Protein AF-A7S0W9-F1 (afdb_monomer_lite)

Foldseek 3Di:
DDDDAAQEEEDEDDDADELEEEAEDDQDHHLEYEYEDPDHYHLEYEYERAHDDHLEYEYEDADDDRLEYEYEDQADDRVYYYYDYPDDYHVYYYYDYVHVVVQQQDKDKDKDKDKDKAQAQQLQVLQVQVPDPPHPLLVLQPFWPDKADWDWDADPVRWIKIWIWTWGFDDDPVPGTDTFIWTWIKTDPDHSFKIKIWTDGPNFKTKIWMWGWDDDPSIIMIMIMMMIIGRNNVNVSVVVSCVVRVVSSSVSSRVVNVVVVVVVVD

Structure (mmCIF, N/CA/C/O backbone):
data_AF-A7S0W9-F1
#
_entry.id   AF-A7S0W9-F1
#
loop_
_atom_site.group_PDB
_atom_site.id
_atom_site.type_symbol
_atom_site.label_atom_id
_atom_site.label_alt_id
_atom_site.label_comp_id
_atom_site.label_asym_id
_atom_site.label_entity_id
_atom_site.label_seq_id
_atom_site.pdbx_PDB_ins_code
_atom_site.Cartn_x
_atom_site.Cartn_y
_atom_site.Cartn_z
_atom_site.occupancy
_atom_site.B_iso_or_equiv
_atom_site.auth_seq_id
_atom_site.auth_comp_id
_atom_site.auth_asym_id
_atom_site.auth_atom_id
_atom_site.pdbx_PDB_model_num
ATOM 1 N N . MET A 1 1 ? 40.908 -28.331 -28.921 1.00 3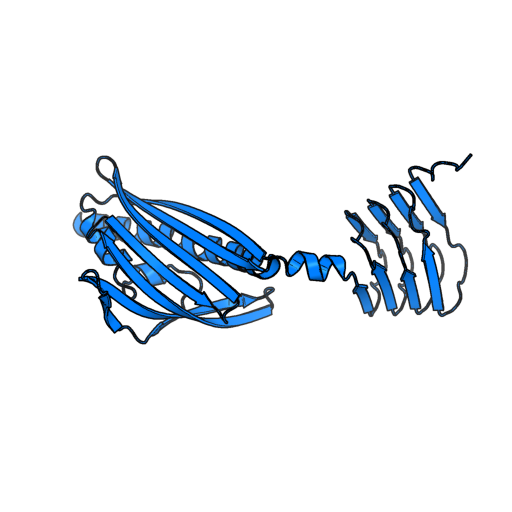0.12 1 MET A N 1
ATOM 2 C CA . MET A 1 1 ? 41.217 -27.575 -27.688 1.00 30.12 1 MET A CA 1
ATOM 3 C C . MET A 1 1 ? 40.551 -26.209 -27.823 1.00 30.12 1 MET A C 1
ATOM 5 O O . MET A 1 1 ? 41.036 -25.389 -28.585 1.00 30.12 1 MET A O 1
ATOM 9 N N . PHE A 1 2 ? 39.375 -25.997 -27.223 1.00 35.62 2 PHE A N 1
ATOM 10 C CA . PHE A 1 2 ? 38.710 -24.689 -27.281 1.00 35.62 2 PHE A CA 1
ATOM 11 C C . PHE A 1 2 ? 39.307 -23.806 -26.182 1.00 35.62 2 PHE A C 1
ATOM 13 O O . PHE A 1 2 ? 39.101 -24.075 -24.999 1.00 35.62 2 PHE A O 1
ATOM 20 N N . CYS A 1 3 ? 40.102 -22.804 -26.564 1.00 38.59 3 CYS A N 1
ATOM 21 C CA . CYS A 1 3 ? 40.673 -21.843 -25.624 1.00 38.59 3 CYS A CA 1
ATOM 22 C C . CYS A 1 3 ? 39.550 -21.160 -24.830 1.00 38.59 3 CYS A C 1
ATOM 24 O O . CYS A 1 3 ? 38.596 -20.635 -25.405 1.00 38.59 3 CYS A O 1
ATOM 26 N N . LYS A 1 4 ? 39.665 -21.174 -23.498 1.00 49.19 4 LYS A N 1
ATOM 27 C CA . LYS A 1 4 ? 38.802 -20.398 -22.601 1.00 49.19 4 LYS A CA 1
ATOM 28 C C . LYS A 1 4 ? 38.962 -18.912 -22.971 1.00 49.19 4 LYS A C 1
ATOM 30 O O . LYS A 1 4 ? 40.108 -18.468 -23.069 1.00 49.19 4 LYS A O 1
ATOM 35 N N . PRO A 1 5 ? 37.879 -18.147 -23.195 1.00 54.81 5 PRO A N 1
ATOM 36 C CA . PRO A 1 5 ? 38.007 -16.718 -23.456 1.00 54.81 5 PRO A CA 1
ATOM 37 C C . PRO A 1 5 ? 38.691 -16.027 -22.261 1.00 54.81 5 PRO A C 1
ATOM 39 O O . PRO A 1 5 ? 38.524 -16.479 -21.122 1.00 54.81 5 PRO A O 1
ATOM 42 N N . PRO A 1 6 ? 39.486 -14.968 -22.499 1.00 59.50 6 PRO A N 1
ATOM 43 C CA . PRO A 1 6 ? 40.205 -14.265 -21.439 1.00 59.50 6 PRO A CA 1
ATOM 44 C C . PRO A 1 6 ? 39.235 -13.729 -20.377 1.00 59.50 6 PRO A C 1
ATOM 46 O O . PRO A 1 6 ? 38.093 -13.396 -20.678 1.00 59.50 6 PRO A O 1
ATOM 49 N N . PHE A 1 7 ? 39.674 -13.630 -19.119 1.00 63.62 7 PHE A N 1
ATOM 50 C CA . PHE A 1 7 ? 38.832 -13.139 -18.015 1.00 63.62 7 PHE A CA 1
ATOM 51 C C . PHE A 1 7 ? 38.432 -11.660 -18.206 1.00 63.62 7 PHE A C 1
ATOM 53 O O . PHE A 1 7 ? 37.305 -11.261 -17.907 1.00 63.62 7 PHE A O 1
ATOM 60 N N . ASN A 1 8 ? 39.326 -10.861 -18.794 1.00 76.06 8 ASN A N 1
ATOM 61 C CA . ASN A 1 8 ? 39.108 -9.458 -19.143 1.00 76.06 8 ASN A CA 1
ATOM 62 C C . ASN A 1 8 ? 39.448 -9.241 -20.620 1.00 76.06 8 ASN A C 1
ATOM 64 O O . ASN A 1 8 ? 40.476 -9.732 -21.086 1.00 76.06 8 ASN A O 1
ATOM 68 N N . LEU A 1 9 ? 38.627 -8.475 -21.333 1.00 78.12 9 LEU A N 1
ATOM 69 C CA . LEU A 1 9 ? 38.906 -8.035 -22.698 1.00 78.12 9 LEU A CA 1
ATOM 70 C C . LEU A 1 9 ? 38.850 -6.509 -22.748 1.00 78.12 9 LEU A C 1
ATOM 72 O O . LEU A 1 9 ? 37.853 -5.914 -22.342 1.00 78.12 9 LEU A O 1
ATOM 76 N N . THR A 1 10 ? 39.905 -5.886 -23.266 1.00 80.06 10 THR A N 1
ATOM 77 C CA . THR A 1 10 ? 39.942 -4.444 -23.532 1.00 80.06 10 THR A CA 1
ATOM 78 C C . THR A 1 10 ? 40.081 -4.233 -25.030 1.00 80.06 10 THR A C 1
ATOM 80 O O . THR A 1 10 ? 41.021 -4.743 -25.634 1.00 80.06 10 THR A O 1
ATOM 83 N N . MET A 1 11 ? 39.163 -3.478 -25.630 1.00 78.25 11 MET A N 1
ATOM 84 C CA . MET A 1 11 ? 39.239 -3.087 -27.038 1.00 78.25 11 MET A CA 1
ATOM 85 C C . MET A 1 11 ? 39.453 -1.582 -27.143 1.00 78.25 11 MET A C 1
ATOM 87 O O . MET A 1 11 ? 38.721 -0.790 -26.542 1.00 78.25 11 MET A O 1
ATOM 91 N N . LEU A 1 12 ? 40.460 -1.203 -27.924 1.00 78.69 12 LEU A N 1
ATOM 92 C CA . LEU A 1 12 ? 40.804 0.178 -28.224 1.00 78.69 12 LEU A CA 1
ATOM 93 C C . LEU A 1 12 ? 40.474 0.454 -29.690 1.00 78.69 12 LEU A C 1
ATOM 95 O O . LEU A 1 12 ? 40.954 -0.258 -30.570 1.00 78.69 12 LEU A O 1
ATOM 99 N N . PHE A 1 13 ? 39.696 1.503 -29.947 1.00 72.44 13 PHE A N 1
ATOM 100 C CA . PHE A 1 13 ? 39.352 1.944 -31.300 1.00 72.44 13 PHE A CA 1
ATOM 101 C C . PHE A 1 13 ? 40.020 3.295 -31.598 1.00 72.44 13 PHE A C 1
ATOM 103 O O . PHE A 1 13 ? 39.395 4.343 -31.406 1.00 72.44 13 PHE A O 1
ATOM 110 N N . PRO A 1 14 ? 41.302 3.306 -32.014 1.00 62.28 14 PRO A N 1
ATOM 111 C CA . PRO A 1 14 ? 42.002 4.538 -32.357 1.00 62.28 14 PRO A CA 1
ATOM 112 C C . PRO A 1 14 ? 41.564 5.060 -33.738 1.00 62.28 14 PRO A C 1
ATOM 114 O O . PRO A 1 14 ? 41.386 4.288 -34.677 1.00 62.28 14 PRO A O 1
ATOM 117 N N . GLY A 1 15 ? 41.436 6.383 -33.888 1.00 62.16 15 GLY A N 1
ATOM 118 C CA . GLY A 1 15 ? 41.215 7.045 -35.185 1.00 62.16 15 GLY A CA 1
ATOM 119 C C . GLY A 1 15 ? 39.788 7.547 -35.443 1.00 62.16 15 GLY A C 1
ATOM 120 O O . GLY A 1 15 ? 38.998 7.695 -34.515 1.00 62.16 15 GLY A O 1
ATOM 121 N N . LYS A 1 16 ? 39.484 7.880 -36.713 1.00 62.47 16 LYS A N 1
ATOM 122 C CA . LYS A 1 16 ? 38.144 8.282 -37.187 1.00 62.47 16 LYS A CA 1
ATOM 123 C C . LYS A 1 16 ? 37.398 7.039 -37.714 1.00 62.47 16 LYS A C 1
ATOM 125 O O . LYS A 1 16 ? 37.732 6.579 -38.803 1.00 62.47 16 LYS A O 1
ATOM 130 N N . PRO A 1 17 ? 36.411 6.493 -36.992 1.00 62.56 17 PRO A N 1
ATOM 131 C CA . PRO A 1 17 ? 35.573 5.402 -37.460 1.00 62.56 17 PRO A CA 1
ATOM 132 C C . PRO A 1 17 ? 34.564 5.898 -38.512 1.00 62.56 17 PRO A C 1
ATOM 134 O O . PRO A 1 17 ? 34.365 7.111 -38.659 1.00 62.56 17 PRO A O 1
ATOM 137 N N . PRO A 1 18 ? 33.908 4.977 -39.241 1.00 65.12 18 PRO A N 1
ATOM 138 C CA . PRO A 1 18 ? 32.796 5.313 -40.128 1.00 65.12 18 PRO A CA 1
ATOM 139 C C . PRO A 1 18 ? 31.671 6.045 -39.381 1.00 65.12 18 PRO A C 1
ATOM 141 O O . PRO A 1 18 ? 31.538 5.941 -38.162 1.00 65.12 18 PRO A O 1
ATOM 144 N N . SER A 1 19 ? 30.824 6.765 -40.122 1.00 72.88 19 SER A N 1
ATOM 145 C CA . SER A 1 19 ? 29.662 7.479 -39.569 1.00 72.88 19 SER A CA 1
ATOM 146 C C . SER A 1 19 ? 28.698 6.557 -38.812 1.00 72.88 19 SER A C 1
ATOM 148 O O . SER A 1 19 ? 28.099 6.984 -37.827 1.00 72.88 19 SER A O 1
ATOM 150 N N . ASN A 1 20 ? 28.602 5.291 -39.219 1.00 78.06 20 ASN A N 1
ATOM 151 C CA . ASN A 1 20 ? 27.863 4.240 -38.532 1.00 78.06 20 ASN A CA 1
ATOM 152 C C . ASN A 1 20 ? 28.817 3.093 -38.192 1.00 78.06 20 ASN A C 1
ATOM 154 O O . ASN A 1 20 ? 29.503 2.584 -39.077 1.00 78.06 20 ASN A O 1
ATOM 158 N N . LEU A 1 21 ? 28.824 2.656 -36.936 1.00 79.12 21 LEU A N 1
ATOM 159 C CA . LEU A 1 21 ? 29.590 1.497 -36.486 1.00 79.12 21 LEU A CA 1
ATOM 160 C C . LEU A 1 21 ? 28.645 0.499 -35.820 1.00 79.12 21 LEU A C 1
ATOM 162 O O . LEU A 1 21 ? 27.913 0.857 -34.899 1.00 79.12 21 LEU A O 1
ATOM 166 N N . THR A 1 22 ? 28.685 -0.753 -36.272 1.00 80.94 22 THR A N 1
ATOM 167 C CA . THR A 1 22 ? 27.970 -1.865 -35.637 1.00 80.94 22 THR A CA 1
ATOM 168 C C . THR A 1 22 ? 28.987 -2.878 -35.140 1.00 80.94 22 THR A C 1
ATOM 170 O O . THR A 1 22 ? 29.839 -3.318 -35.907 1.00 80.94 22 THR A O 1
ATOM 173 N N . MET A 1 23 ? 28.909 -3.237 -33.861 1.00 80.00 23 MET A N 1
ATOM 174 C CA . MET A 1 23 ? 29.761 -4.250 -33.242 1.00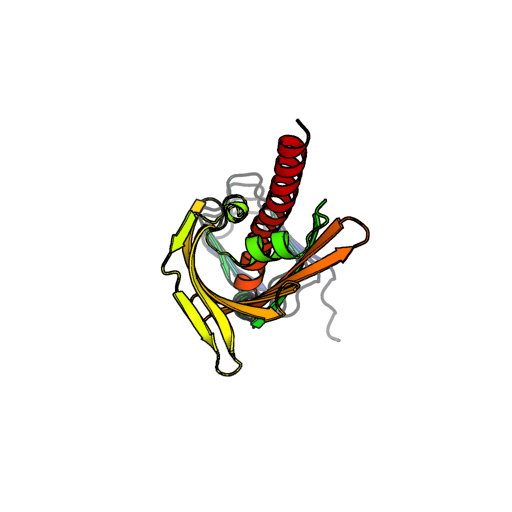 80.00 23 MET A CA 1
ATOM 175 C C . MET A 1 23 ? 28.910 -5.444 -32.827 1.00 80.00 23 MET A C 1
ATOM 177 O O . MET A 1 23 ? 27.928 -5.290 -32.100 1.00 80.00 23 MET A O 1
ATOM 181 N N . LEU A 1 24 ? 29.303 -6.627 -33.292 1.00 78.50 24 LEU A N 1
ATOM 182 C CA . LEU A 1 24 ? 28.691 -7.897 -32.925 1.00 78.50 24 LEU A CA 1
ATOM 183 C C . LEU A 1 24 ? 29.645 -8.656 -32.006 1.00 78.50 24 LEU A C 1
ATOM 185 O O . LEU A 1 24 ? 30.789 -8.915 -32.377 1.00 78.50 24 LEU A O 1
ATOM 189 N N . PHE A 1 25 ? 29.169 -9.015 -30.820 1.00 73.75 25 PHE A N 1
ATOM 190 C CA . PHE A 1 25 ? 29.942 -9.786 -29.854 1.00 73.75 25 PHE A CA 1
ATOM 191 C C . PHE A 1 25 ? 29.597 -11.279 -29.926 1.00 73.75 25 PHE A C 1
ATOM 193 O O . PHE A 1 25 ? 28.457 -11.625 -30.212 1.00 73.75 25 PHE A O 1
ATOM 200 N N . PRO A 1 26 ? 30.554 -12.189 -29.685 1.00 65.56 26 PRO A N 1
ATOM 201 C CA . PRO A 1 26 ? 30.274 -13.623 -29.644 1.00 65.56 26 PRO A CA 1
ATOM 202 C C . PRO A 1 26 ? 29.467 -14.015 -28.394 1.00 65.56 26 PRO A C 1
ATOM 204 O O . PRO A 1 26 ? 29.456 -13.293 -27.399 1.00 65.56 26 PRO A O 1
ATOM 207 N N . ASP A 1 27 ? 28.856 -15.205 -28.410 1.00 58.00 27 ASP A N 1
ATOM 208 C CA . ASP A 1 27 ? 27.892 -15.667 -27.392 1.00 58.00 27 ASP A CA 1
ATOM 209 C C . ASP A 1 27 ? 28.453 -15.887 -25.972 1.00 58.00 27 ASP A C 1
ATOM 211 O O . ASP A 1 27 ? 27.689 -16.050 -25.014 1.00 58.00 27 ASP A O 1
ATOM 215 N N . LYS A 1 28 ? 29.786 -15.917 -25.830 1.00 60.06 28 LYS A N 1
ATOM 216 C CA . LYS A 1 28 ? 30.524 -16.065 -24.562 1.00 60.06 28 LYS A CA 1
ATOM 217 C C . LYS A 1 28 ? 31.737 -15.118 -24.526 1.00 60.06 28 LYS A C 1
ATOM 219 O O . LYS A 1 28 ? 32.870 -15.574 -24.699 1.00 60.06 28 LYS A O 1
ATOM 224 N N . PRO A 1 29 ? 31.527 -13.809 -24.340 1.00 57.91 29 PRO A N 1
ATOM 225 C CA . PRO A 1 29 ? 32.610 -12.865 -24.113 1.00 57.91 29 PRO A CA 1
ATOM 226 C C . PRO A 1 29 ? 33.261 -13.101 -22.735 1.00 57.91 29 PRO A C 1
ATOM 228 O O . PRO A 1 29 ? 32.768 -13.870 -21.906 1.00 57.91 29 PRO A O 1
ATOM 231 N N . SER A 1 30 ? 34.400 -12.447 -22.508 1.00 61.75 30 SER A N 1
ATOM 232 C CA . SER A 1 30 ? 35.101 -12.370 -21.220 1.00 61.75 30 SER A CA 1
ATOM 233 C C . SER A 1 30 ? 34.172 -11.962 -20.064 1.00 61.75 30 SER A C 1
ATOM 235 O O . SER A 1 30 ? 33.134 -11.344 -20.284 1.00 61.75 30 SER A O 1
ATOM 237 N N . SER A 1 31 ? 34.534 -12.245 -18.805 1.00 71.50 31 SER A N 1
ATOM 238 C CA . SER A 1 31 ? 33.734 -11.789 -17.650 1.00 71.50 31 SER A CA 1
ATOM 239 C C . SER A 1 31 ? 33.637 -10.265 -17.553 1.00 71.50 31 SER A C 1
ATOM 241 O O . SER A 1 31 ? 32.594 -9.758 -17.143 1.00 71.50 31 SER A O 1
ATOM 243 N N . ASN A 1 32 ? 34.682 -9.545 -17.970 1.00 78.81 32 ASN A N 1
ATOM 244 C CA . ASN A 1 32 ? 34.682 -8.088 -18.065 1.00 78.81 32 ASN A CA 1
ATOM 245 C C . ASN A 1 32 ? 35.055 -7.643 -19.481 1.00 78.81 32 ASN A C 1
ATOM 247 O O . ASN A 1 32 ? 36.002 -8.177 -20.069 1.00 78.81 32 ASN A O 1
ATOM 251 N N . LEU A 1 33 ? 34.344 -6.646 -20.004 1.00 80.69 33 LEU A N 1
ATOM 252 C CA . LEU A 1 33 ? 34.628 -6.018 -21.291 1.00 80.69 33 LEU A CA 1
ATOM 253 C C . LEU A 1 33 ? 34.790 -4.509 -21.106 1.00 80.69 33 LEU A C 1
ATOM 255 O O . LEU A 1 33 ? 33.869 -3.843 -20.639 1.00 80.69 33 LEU A O 1
ATOM 259 N N . THR A 1 34 ? 35.935 -3.976 -21.522 1.00 83.00 34 THR A N 1
ATOM 260 C CA . THR A 1 34 ? 36.210 -2.537 -21.537 1.00 83.00 34 THR A CA 1
ATOM 261 C C . THR A 1 34 ? 36.389 -2.066 -22.973 1.00 83.00 34 THR A C 1
ATOM 263 O O . THR A 1 34 ? 37.200 -2.615 -23.718 1.00 83.00 34 THR A O 1
ATOM 266 N N . MET A 1 35 ? 35.659 -1.028 -23.370 1.00 80.44 35 MET A N 1
ATOM 267 C CA . MET A 1 35 ? 35.792 -0.397 -24.683 1.00 80.44 35 MET A CA 1
ATOM 268 C C . MET A 1 35 ? 36.220 1.055 -24.547 1.00 80.44 35 MET A C 1
ATOM 270 O O . MET A 1 35 ? 35.599 1.833 -23.821 1.00 80.44 35 MET A O 1
ATOM 274 N N . LEU A 1 36 ? 37.276 1.409 -25.274 1.00 79.00 36 LEU A N 1
ATOM 275 C CA . LEU A 1 36 ? 37.885 2.731 -25.256 1.00 79.00 36 LEU A CA 1
ATOM 276 C C . LEU A 1 36 ? 37.808 3.361 -26.648 1.00 79.00 36 LEU A C 1
ATOM 278 O O . LEU A 1 36 ? 38.361 2.824 -27.612 1.00 79.00 36 LEU A O 1
ATOM 282 N N . PHE A 1 37 ? 37.166 4.528 -26.733 1.00 73.56 37 PHE A N 1
ATOM 283 C CA . PHE A 1 37 ? 37.045 5.317 -27.964 1.00 73.56 37 PHE A CA 1
ATOM 284 C C . PHE A 1 37 ? 37.732 6.688 -27.816 1.00 73.56 37 PHE A C 1
ATOM 286 O O . PHE A 1 37 ? 37.050 7.688 -27.573 1.00 73.56 37 PHE A O 1
ATOM 293 N N . PRO A 1 38 ? 39.073 6.753 -27.939 1.00 64.81 38 PRO A N 1
ATOM 294 C CA . PRO A 1 38 ? 39.866 7.956 -27.668 1.00 64.81 38 PRO A CA 1
ATOM 295 C C . PRO A 1 38 ? 39.844 9.034 -28.768 1.00 64.81 38 PRO A C 1
ATOM 297 O O . PRO A 1 38 ? 40.449 10.077 -28.563 1.00 64.81 38 PRO A O 1
ATOM 300 N N . GLY A 1 39 ? 39.226 8.789 -29.932 1.00 64.12 39 GLY A N 1
ATOM 301 C CA . GLY A 1 39 ? 39.176 9.743 -31.052 1.00 64.12 39 GLY A CA 1
ATOM 302 C C . GLY A 1 39 ? 37.761 10.192 -31.445 1.00 64.12 39 GLY A C 1
ATOM 303 O O . GLY A 1 39 ? 36.771 9.847 -30.789 1.00 64.12 39 GLY A O 1
ATOM 304 N N . LYS A 1 40 ? 37.651 10.917 -32.579 1.00 60.16 40 LYS A N 1
ATOM 305 C CA . LYS A 1 40 ? 36.351 11.234 -33.216 1.00 60.16 40 LYS A CA 1
ATOM 306 C C . LYS A 1 40 ? 35.561 9.943 -33.402 1.00 60.16 40 LYS A C 1
ATOM 308 O O . LYS A 1 40 ? 36.139 8.939 -33.781 1.00 60.16 40 LYS A O 1
ATOM 313 N N . ARG A 1 41 ? 34.255 9.967 -33.149 1.00 62.78 41 ARG A N 1
ATOM 314 C CA . ARG A 1 41 ? 33.405 8.769 -33.082 1.00 62.78 41 ARG A CA 1
ATOM 315 C C . ARG A 1 41 ? 32.364 8.689 -34.203 1.00 62.78 41 ARG A C 1
ATOM 317 O O . ARG A 1 41 ? 32.154 9.694 -34.885 1.00 62.78 41 ARG A O 1
ATOM 324 N N . PRO A 1 42 ? 31.711 7.520 -34.385 1.00 65.12 42 PRO A N 1
ATOM 325 C CA . PRO A 1 42 ? 30.592 7.380 -35.308 1.00 65.12 42 PRO A CA 1
ATOM 326 C C . PRO A 1 42 ? 29.454 8.298 -34.865 1.00 65.12 42 PRO A C 1
ATOM 328 O O . PRO A 1 42 ? 29.250 8.504 -33.667 1.00 65.12 42 PRO A O 1
ATOM 331 N N . SER A 1 43 ? 28.658 8.789 -35.806 1.00 73.12 43 SER A N 1
ATOM 332 C CA . SER A 1 43 ? 27.368 9.409 -35.502 1.00 73.12 43 SER A CA 1
ATOM 333 C C . SER A 1 43 ? 26.406 8.392 -34.875 1.00 73.12 43 SER A C 1
ATOM 335 O O . SER A 1 43 ? 25.695 8.732 -33.931 1.00 73.12 43 SER A O 1
ATOM 337 N N . ASN A 1 44 ? 26.436 7.133 -35.322 1.00 78.44 44 ASN A N 1
ATOM 338 C CA . ASN A 1 44 ? 25.640 6.051 -34.743 1.00 78.44 44 ASN A CA 1
ATOM 339 C C . ASN A 1 44 ? 26.524 4.868 -34.347 1.00 78.44 44 ASN A C 1
ATOM 341 O O . ASN A 1 44 ? 27.261 4.332 -35.176 1.00 78.44 44 ASN A O 1
ATOM 345 N N . LEU A 1 45 ? 26.417 4.438 -33.091 1.00 80.25 45 LEU A N 1
ATOM 346 C CA . LEU A 1 45 ? 27.079 3.239 -32.586 1.00 80.25 45 LEU A CA 1
ATOM 347 C C . LEU A 1 45 ? 26.022 2.220 -32.158 1.00 80.25 45 LEU A C 1
ATOM 349 O O . LEU A 1 45 ? 25.198 2.520 -31.296 1.00 80.25 45 LEU A O 1
ATOM 353 N N . THR A 1 46 ? 26.062 1.026 -32.741 1.00 82.62 46 THR A N 1
ATOM 354 C CA . THR A 1 46 ? 25.195 -0.100 -32.375 1.00 82.62 46 THR A CA 1
ATOM 355 C C . THR A 1 46 ? 26.041 -1.252 -31.861 1.00 82.62 46 THR A C 1
ATOM 357 O O . THR A 1 46 ? 27.035 -1.624 -32.481 1.00 82.62 46 THR A O 1
ATOM 360 N N . MET A 1 47 ? 25.649 -1.836 -30.735 1.00 82.44 47 MET A N 1
ATOM 361 C CA . MET A 1 47 ? 26.288 -3.022 -30.172 1.00 82.44 47 MET A CA 1
ATOM 362 C C . MET A 1 47 ? 25.260 -4.117 -29.964 1.00 82.44 47 MET A C 1
ATOM 364 O O . MET A 1 47 ? 24.234 -3.886 -29.326 1.00 82.44 47 MET A O 1
ATOM 368 N N . LEU A 1 48 ? 25.553 -5.306 -30.479 1.00 80.12 48 LEU A N 1
ATOM 369 C CA . LEU A 1 48 ? 24.698 -6.477 -30.365 1.00 80.12 48 LEU A CA 1
ATOM 370 C C . LEU A 1 48 ? 25.447 -7.597 -29.640 1.00 80.12 48 LEU A C 1
ATOM 372 O O . LEU A 1 48 ? 26.525 -8.017 -30.063 1.00 80.12 48 LEU A O 1
ATOM 376 N N . PHE A 1 49 ? 24.849 -8.081 -28.553 1.00 78.12 49 PHE A N 1
ATOM 377 C CA . PHE A 1 49 ? 25.344 -9.189 -27.738 1.00 78.12 49 PHE A CA 1
ATOM 378 C C . PHE A 1 49 ? 24.363 -10.373 -27.836 1.00 78.12 49 PHE A C 1
ATOM 380 O O . PHE A 1 49 ? 23.507 -10.493 -26.966 1.00 78.12 49 PHE A O 1
ATOM 387 N N . PRO A 1 50 ? 24.433 -11.212 -28.887 1.00 62.97 50 PRO A N 1
ATOM 388 C CA . PRO A 1 50 ? 23.472 -12.285 -29.170 1.00 62.97 50 PRO A CA 1
ATOM 389 C C . PRO A 1 50 ? 23.362 -13.347 -28.062 1.00 62.97 50 PRO A C 1
ATOM 391 O O . PRO A 1 50 ? 22.262 -13.838 -27.812 1.00 62.97 50 PRO A O 1
ATOM 394 N N . GLY A 1 51 ? 24.461 -13.659 -27.368 1.00 67.31 51 GLY A N 1
ATOM 395 C CA . GLY A 1 51 ? 24.488 -14.605 -26.248 1.00 67.31 51 GLY A CA 1
ATOM 396 C C . GLY A 1 51 ? 24.534 -13.944 -24.868 1.00 67.31 51 GLY A C 1
ATOM 397 O O . GLY A 1 51 ? 23.946 -12.888 -24.636 1.00 67.31 51 GLY A O 1
ATOM 398 N N . LYS A 1 52 ? 25.224 -14.576 -23.908 1.00 66.38 52 LYS A N 1
ATOM 399 C CA . LYS A 1 52 ? 25.367 -14.011 -22.556 1.00 66.38 52 LYS A CA 1
ATOM 400 C C . LYS A 1 52 ? 26.379 -12.857 -22.617 1.00 66.38 52 LYS A C 1
ATOM 402 O O . LYS A 1 52 ? 27.529 -13.126 -22.948 1.00 66.38 52 LYS A O 1
ATOM 407 N N . PRO A 1 53 ? 26.018 -11.604 -22.293 1.00 68.06 53 PRO A N 1
ATOM 408 C CA . PRO A 1 53 ? 26.986 -10.511 -22.249 1.00 68.06 53 PRO A CA 1
ATOM 409 C C . PRO A 1 53 ? 28.006 -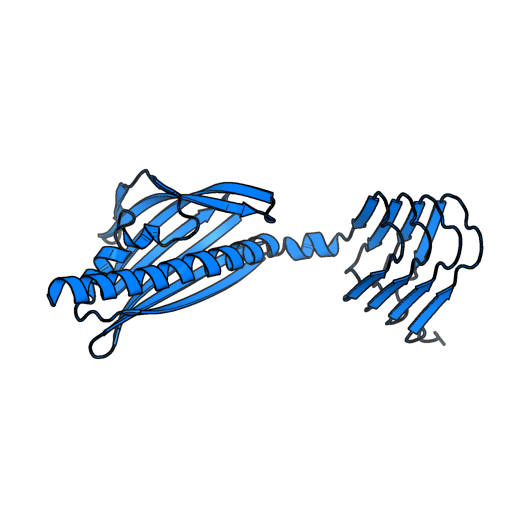10.712 -21.114 1.00 68.06 53 PRO A C 1
ATOM 411 O O . PRO A 1 53 ? 27.800 -11.557 -20.233 1.00 68.06 53 PRO A O 1
ATOM 414 N N . PRO A 1 54 ? 29.110 -9.940 -21.110 1.00 71.62 54 PRO A N 1
ATOM 415 C CA . PRO A 1 54 ? 30.036 -9.919 -19.978 1.00 71.62 54 PRO A CA 1
ATOM 416 C C . PRO A 1 54 ? 29.290 -9.566 -18.681 1.00 71.62 54 PRO A C 1
ATOM 418 O O . PRO A 1 54 ? 28.282 -8.864 -18.713 1.00 71.62 54 PRO A O 1
ATOM 421 N N . SER A 1 55 ? 29.780 -10.016 -17.525 1.00 78.75 55 SER A N 1
ATOM 422 C CA . SER A 1 55 ? 29.198 -9.629 -16.230 1.00 78.75 55 SER A CA 1
ATOM 423 C C . SER A 1 55 ?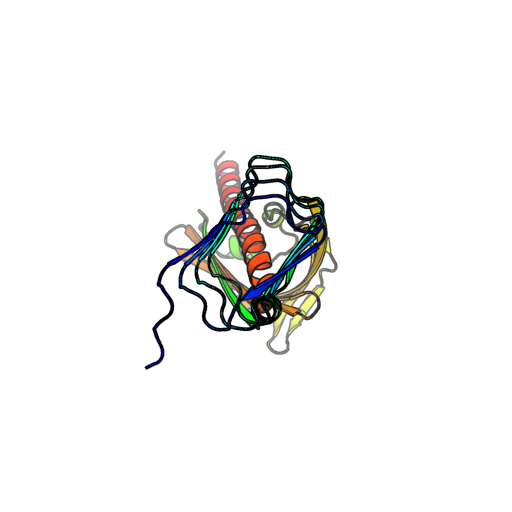 29.323 -8.123 -15.990 1.00 78.75 55 SER A C 1
ATOM 425 O O . SER A 1 55 ? 28.385 -7.512 -15.480 1.00 78.75 55 SER A O 1
ATOM 427 N N . ASN A 1 56 ? 30.453 -7.530 -16.392 1.00 80.38 56 ASN A N 1
ATOM 428 C CA . ASN A 1 56 ? 30.675 -6.087 -16.351 1.00 80.38 56 ASN A CA 1
ATOM 429 C C . ASN A 1 56 ? 31.023 -5.555 -17.748 1.00 80.38 56 ASN A C 1
ATOM 431 O O . ASN A 1 56 ? 31.944 -6.057 -18.400 1.00 80.38 56 ASN A O 1
ATOM 435 N N . LEU A 1 57 ? 30.316 -4.513 -18.182 1.00 81.75 57 LEU A N 1
ATOM 436 C CA . LEU A 1 57 ? 30.578 -3.797 -19.428 1.00 81.75 57 LEU A CA 1
ATOM 437 C C . LEU A 1 57 ? 30.914 -2.336 -19.123 1.00 81.75 57 LEU A C 1
ATOM 439 O O . LEU A 1 57 ? 30.060 -1.593 -18.643 1.00 81.75 57 LEU A O 1
ATOM 443 N N . THR A 1 58 ? 32.134 -1.920 -19.452 1.00 83.81 58 THR A N 1
ATOM 444 C CA . THR A 1 58 ? 32.596 -0.539 -19.288 1.00 83.81 58 THR A CA 1
ATOM 445 C C . THR A 1 58 ? 32.872 0.086 -20.645 1.00 83.81 58 THR A C 1
ATOM 447 O O . THR A 1 58 ? 33.620 -0.456 -21.458 1.00 83.81 58 THR A O 1
ATOM 450 N N . MET A 1 59 ? 32.310 1.265 -20.885 1.00 80.00 59 MET A N 1
ATOM 451 C CA . MET A 1 59 ? 32.584 2.067 -22.073 1.00 80.00 59 MET A CA 1
ATOM 452 C C . MET A 1 59 ? 33.069 3.454 -21.685 1.00 80.00 59 MET A C 1
ATOM 454 O O . MET A 1 59 ? 32.380 4.171 -20.957 1.00 80.00 59 MET A O 1
ATOM 458 N N . LEU A 1 60 ? 34.237 3.837 -22.202 1.00 78.12 60 LEU A N 1
ATOM 459 C CA . LEU A 1 60 ? 34.812 5.162 -21.989 1.00 78.12 60 LEU A CA 1
ATOM 460 C C . LEU A 1 60 ? 34.814 5.959 -23.290 1.00 78.12 60 LEU A C 1
ATOM 462 O O . LEU A 1 60 ? 35.344 5.534 -24.323 1.00 78.12 60 LEU A O 1
ATOM 466 N N . PHE A 1 61 ? 34.241 7.151 -23.188 1.00 71.81 61 PHE A N 1
ATOM 467 C CA . PHE A 1 61 ? 33.950 8.044 -24.294 1.00 71.81 61 PHE A CA 1
ATOM 468 C C . PHE A 1 61 ? 34.520 9.452 -24.031 1.00 71.81 61 PHE A C 1
ATOM 470 O O . PHE A 1 61 ? 33.734 10.371 -23.813 1.00 71.81 61 PHE A O 1
ATOM 477 N N . PRO A 1 62 ? 35.856 9.645 -24.059 1.00 61.62 62 PRO A N 1
ATOM 478 C CA . PRO A 1 62 ? 36.522 10.896 -23.663 1.00 61.62 62 PRO A CA 1
ATOM 479 C C . PRO A 1 62 ? 36.119 12.141 -24.478 1.00 61.62 62 PRO A C 1
ATOM 481 O O . PRO A 1 62 ? 35.982 13.213 -23.901 1.00 61.62 62 PRO A O 1
ATOM 484 N N . ASP A 1 63 ? 35.867 12.000 -25.783 1.00 64.50 63 ASP A N 1
ATOM 485 C CA . ASP A 1 63 ? 35.467 13.113 -26.671 1.00 64.50 63 ASP A CA 1
ATOM 486 C C . ASP A 1 63 ? 33.936 13.383 -26.741 1.00 64.50 63 ASP A C 1
ATOM 488 O O . ASP A 1 63 ? 33.130 12.793 -26.016 1.00 64.50 63 ASP A O 1
ATOM 492 N N . LYS A 1 64 ? 33.488 14.262 -27.658 1.00 60.47 64 LYS A N 1
ATOM 493 C CA . LYS A 1 64 ? 32.058 14.481 -27.959 1.00 60.47 64 LYS A CA 1
ATOM 494 C C . LYS A 1 64 ? 31.373 13.147 -28.353 1.00 60.47 64 LYS A C 1
ATOM 496 O O . LYS A 1 64 ? 31.931 12.391 -29.151 1.00 60.47 64 LYS A O 1
ATOM 501 N N . PRO A 1 65 ? 30.185 12.843 -27.807 1.00 58.97 65 PRO A N 1
ATOM 502 C CA . PRO A 1 65 ? 29.477 11.577 -27.985 1.00 58.97 65 PRO A CA 1
ATOM 503 C C . PRO A 1 65 ? 28.930 11.401 -29.403 1.00 58.97 65 PRO A C 1
ATOM 505 O O . PRO A 1 65 ? 28.788 12.378 -30.143 1.00 58.97 65 PRO A O 1
ATOM 508 N N . SER A 1 66 ? 28.595 10.156 -29.763 1.00 62.31 66 SER A N 1
ATOM 509 C CA . SER A 1 66 ? 27.774 9.867 -30.943 1.00 62.31 66 SER A CA 1
ATOM 510 C C . SER A 1 66 ? 26.414 10.564 -30.815 1.00 62.31 66 SER A C 1
ATOM 512 O O . SER A 1 66 ? 25.966 10.858 -29.707 1.00 62.31 66 SER A O 1
ATOM 514 N N . SER A 1 67 ? 25.731 10.841 -31.929 1.00 66.38 67 SER A N 1
ATOM 515 C CA . SER A 1 67 ? 24.341 11.312 -31.854 1.00 66.38 67 SER A CA 1
ATOM 516 C C . SER A 1 67 ? 23.432 10.226 -31.279 1.00 66.38 67 SER A C 1
ATOM 518 O O . SER A 1 67 ? 22.594 10.534 -30.436 1.00 66.38 67 SER A O 1
ATOM 520 N N . ASN A 1 68 ? 23.653 8.961 -31.659 1.00 77.88 68 ASN A N 1
ATOM 521 C CA . ASN A 1 68 ? 22.894 7.822 -31.148 1.00 77.88 68 ASN A CA 1
ATOM 522 C C . ASN A 1 68 ? 23.825 6.702 -30.659 1.00 77.88 68 ASN A C 1
ATOM 524 O O . ASN A 1 68 ? 24.825 6.372 -31.309 1.00 77.88 68 ASN A O 1
ATOM 528 N N . LEU A 1 69 ? 23.480 6.096 -29.525 1.00 79.38 69 LEU A N 1
ATOM 529 C CA . LEU A 1 69 ? 24.101 4.881 -29.001 1.00 79.38 69 LEU A CA 1
ATOM 530 C C . LEU A 1 69 ? 23.013 3.835 -28.743 1.00 79.38 69 LEU A C 1
ATOM 532 O O . LEU A 1 69 ? 22.108 4.085 -27.951 1.00 79.38 69 LEU A O 1
ATOM 536 N N . THR A 1 70 ? 23.113 2.674 -29.392 1.00 83.00 70 THR A N 1
ATOM 537 C CA . THR A 1 70 ? 22.164 1.562 -29.243 1.00 83.00 70 THR A CA 1
ATOM 538 C C . THR A 1 70 ? 22.871 0.311 -28.738 1.00 83.00 70 THR A C 1
ATOM 540 O O . THR A 1 70 ? 23.881 -0.111 -29.301 1.00 83.00 70 THR A O 1
ATOM 543 N N . MET A 1 71 ? 22.325 -0.312 -27.696 1.00 83.00 71 MET A N 1
ATOM 544 C CA . MET A 1 71 ? 22.764 -1.611 -27.183 1.00 83.00 71 MET A CA 1
ATOM 545 C C . MET A 1 71 ? 21.614 -2.609 -27.190 1.00 83.00 71 MET A C 1
ATOM 547 O O . MET A 1 71 ? 20.549 -2.338 -26.635 1.00 83.00 71 MET A O 1
ATOM 551 N N . LEU A 1 72 ? 21.852 -3.773 -27.783 1.00 80.56 72 LEU A N 1
ATOM 552 C CA . LEU A 1 72 ? 20.887 -4.856 -27.903 1.00 80.56 72 LEU A CA 1
ATOM 553 C C . LEU A 1 72 ? 21.410 -6.098 -27.174 1.00 80.56 72 LEU A C 1
ATOM 555 O O . LEU A 1 72 ? 22.461 -6.642 -27.527 1.00 80.56 72 LEU A O 1
ATOM 559 N N . PHE A 1 73 ? 20.645 -6.559 -26.185 1.00 77.69 73 PHE A N 1
ATOM 560 C CA . PHE A 1 73 ? 20.902 -7.777 -25.417 1.00 77.69 73 PHE A CA 1
ATOM 561 C C . PHE A 1 73 ? 19.687 -8.715 -25.533 1.00 77.69 73 PHE A C 1
ATOM 563 O O . PHE A 1 73 ? 18.771 -8.616 -24.718 1.00 77.69 73 PHE A O 1
ATOM 570 N N . PRO A 1 74 ? 19.624 -9.622 -26.527 1.00 67.19 74 PRO A N 1
ATOM 571 C CA . PRO A 1 74 ? 18.541 -10.603 -26.641 1.00 67.19 74 PRO A CA 1
ATOM 572 C C . PRO A 1 74 ? 18.389 -11.489 -25.390 1.00 67.19 74 PRO A C 1
ATOM 574 O O . PRO A 1 74 ? 17.271 -11.849 -25.028 1.00 67.19 74 PRO A O 1
ATOM 577 N N . GLY A 1 75 ? 19.500 -11.796 -24.706 1.00 67.50 75 GLY A N 1
ATOM 578 C CA . GLY A 1 75 ? 19.528 -12.451 -23.394 1.00 67.50 75 GLY A CA 1
ATOM 579 C C . GLY A 1 75 ? 19.492 -11.474 -22.208 1.00 67.50 75 GLY A C 1
ATOM 580 O O . GLY A 1 75 ? 19.104 -10.315 -22.341 1.00 67.50 75 GLY A O 1
ATOM 581 N N . LYS A 1 76 ? 19.915 -11.933 -21.018 1.00 67.31 76 LYS A N 1
ATOM 582 C CA . LYS A 1 76 ? 20.085 -11.052 -19.843 1.00 67.31 76 LYS A CA 1
ATOM 583 C C . LYS A 1 76 ? 21.127 -9.965 -20.150 1.00 67.31 76 LYS A C 1
ATOM 585 O O . LYS A 1 76 ? 22.139 -10.319 -20.742 1.00 67.31 76 LYS A O 1
ATOM 590 N N . PRO A 1 77 ? 20.933 -8.702 -19.733 1.00 71.94 77 PRO A N 1
ATOM 591 C CA . PRO A 1 77 ? 21.961 -7.664 -19.834 1.00 71.94 77 PRO A CA 1
ATOM 592 C C . PRO A 1 77 ? 23.166 -7.984 -18.920 1.00 71.94 77 PRO A C 1
ATOM 594 O O . PRO A 1 77 ? 23.066 -8.869 -18.061 1.00 71.94 77 PRO A O 1
ATOM 597 N N . PRO A 1 78 ? 24.299 -7.273 -19.070 1.00 73.12 78 PRO A N 1
ATOM 598 C CA . PRO A 1 78 ? 25.388 -7.310 -18.092 1.00 73.12 78 PRO A CA 1
ATOM 599 C C . PRO A 1 78 ? 24.879 -6.924 -16.694 1.00 73.12 78 PRO A C 1
ATOM 601 O O . PRO A 1 78 ? 24.021 -6.051 -16.566 1.00 73.12 78 PRO A O 1
ATOM 604 N N . SER A 1 79 ? 25.423 -7.550 -15.647 1.00 77.50 79 SER A N 1
ATOM 605 C CA . SER A 1 79 ? 25.059 -7.238 -14.256 1.00 77.50 79 SER A CA 1
ATOM 606 C C . SER A 1 79 ? 25.431 -5.807 -13.878 1.00 77.50 79 SER A C 1
ATOM 608 O O . SER A 1 79 ? 24.663 -5.144 -13.190 1.00 77.50 79 SER A O 1
ATOM 610 N N . ASN A 1 80 ? 26.584 -5.327 -14.353 1.00 78.88 80 ASN A N 1
ATOM 611 C CA . ASN A 1 80 ? 26.970 -3.926 -14.247 1.00 78.88 80 ASN A CA 1
ATOM 612 C C . ASN A 1 80 ? 27.281 -3.361 -15.631 1.00 78.88 80 ASN A C 1
ATOM 614 O O . ASN A 1 80 ? 28.087 -3.912 -16.386 1.00 78.88 80 ASN A O 1
ATOM 618 N N . LEU A 1 81 ? 26.670 -2.221 -15.931 1.00 81.56 81 LEU A N 1
ATOM 619 C CA . LEU A 1 81 ? 26.917 -1.444 -17.135 1.00 81.56 81 LEU A CA 1
ATOM 620 C C . LEU A 1 81 ? 27.378 -0.049 -16.727 1.00 81.56 81 LEU A C 1
ATOM 622 O O . LEU A 1 81 ? 26.651 0.679 -16.055 1.00 81.56 81 LEU A O 1
ATOM 626 N N . THR A 1 82 ? 28.573 0.340 -17.152 1.00 83.62 82 THR A N 1
ATOM 627 C CA . THR A 1 82 ? 29.128 1.665 -16.882 1.00 83.62 82 THR A CA 1
ATOM 628 C C . THR A 1 82 ? 29.459 2.357 -18.195 1.00 83.62 82 THR A C 1
ATOM 630 O O . THR A 1 82 ? 30.239 1.857 -19.003 1.00 83.62 82 THR A O 1
ATOM 633 N N . MET A 1 83 ? 28.871 3.533 -18.405 1.00 79.31 83 MET A N 1
ATOM 634 C CA . MET A 1 83 ? 29.180 4.415 -19.528 1.00 79.31 83 MET A CA 1
ATOM 635 C C . MET A 1 83 ? 29.680 5.744 -18.986 1.00 79.31 83 MET A C 1
ATOM 637 O O . MET A 1 83 ? 28.961 6.420 -18.254 1.00 79.31 83 MET A O 1
ATOM 641 N N . LEU A 1 84 ? 30.903 6.117 -19.348 1.00 78.88 84 LEU A N 1
ATOM 642 C CA . LEU A 1 84 ? 31.506 7.376 -18.926 1.00 78.88 84 LEU A CA 1
ATOM 643 C C . LEU A 1 84 ? 31.667 8.300 -20.125 1.00 78.88 84 LEU A C 1
ATOM 645 O O . LEU A 1 84 ? 32.400 7.986 -21.064 1.00 78.88 84 LEU A O 1
ATOM 649 N N . PHE A 1 85 ? 31.000 9.452 -20.048 1.00 72.56 85 PHE A N 1
ATOM 650 C CA . PHE A 1 85 ? 31.076 10.550 -21.007 1.00 72.56 85 PHE A CA 1
ATOM 651 C C . PHE A 1 85 ? 31.662 11.783 -20.296 1.00 72.56 85 PHE A C 1
ATOM 653 O O . PHE A 1 85 ? 30.915 12.510 -19.650 1.00 72.56 85 PHE A O 1
ATOM 660 N N . PRO A 1 86 ? 32.984 12.032 -20.365 1.00 67.12 86 PRO A N 1
ATOM 661 C CA . PRO A 1 86 ? 33.587 13.262 -19.843 1.00 67.12 86 PRO A CA 1
ATOM 662 C C . PRO A 1 86 ? 33.140 14.519 -20.610 1.00 67.12 86 PRO A C 1
ATOM 664 O O . PRO A 1 86 ? 33.178 15.621 -20.072 1.00 67.12 86 PRO A O 1
ATOM 667 N N . GLY A 1 87 ? 32.713 14.353 -21.869 1.00 66.50 87 GLY A N 1
ATOM 668 C CA . GLY A 1 87 ? 32.044 15.382 -22.667 1.00 66.50 87 GLY A CA 1
ATOM 669 C C . GLY A 1 87 ? 30.514 15.358 -22.529 1.00 66.50 87 GLY A C 1
ATOM 670 O O . GLY A 1 87 ? 29.957 14.855 -21.560 1.00 66.50 87 GLY A O 1
ATOM 671 N N . LYS A 1 88 ? 29.798 15.886 -23.532 1.00 63.38 88 LYS A N 1
ATOM 672 C CA . LYS A 1 88 ? 28.324 15.781 -23.584 1.00 63.38 88 LYS A CA 1
ATOM 673 C C . LYS A 1 88 ? 27.882 14.296 -23.643 1.00 63.38 88 LYS A C 1
ATOM 675 O O . LYS A 1 88 ? 28.648 13.470 -24.130 1.00 63.38 88 LYS A O 1
ATOM 680 N N . PRO A 1 89 ? 26.674 13.924 -23.191 1.00 65.62 89 PRO A N 1
ATOM 681 C CA . PRO A 1 89 ? 26.081 12.610 -23.466 1.00 65.62 89 PRO A CA 1
ATOM 682 C C . PRO A 1 89 ? 25.457 12.557 -24.877 1.00 65.62 89 PRO A C 1
ATOM 684 O O . PRO A 1 89 ? 25.180 13.617 -25.454 1.00 65.62 89 PRO A O 1
ATOM 687 N N . PRO A 1 90 ? 25.274 11.361 -25.475 1.00 69.50 90 PRO A N 1
ATOM 688 C CA . PRO A 1 90 ? 24.639 11.225 -26.786 1.00 69.50 90 PRO A CA 1
ATOM 689 C C . PRO A 1 90 ? 23.224 11.806 -26.770 1.00 69.50 90 PRO A C 1
ATOM 691 O O . PRO A 1 90 ? 22.562 11.800 -25.734 1.00 69.50 90 PRO A O 1
ATOM 694 N N . SER A 1 91 ? 22.753 12.290 -27.922 1.00 76.81 91 SER A N 1
ATOM 695 C CA . SER A 1 91 ? 21.394 12.831 -28.042 1.00 76.81 91 SER A CA 1
ATOM 696 C C . SER A 1 91 ? 20.340 11.758 -27.782 1.00 76.81 91 SER A C 1
ATOM 698 O O . SER A 1 91 ? 19.365 12.042 -27.099 1.00 76.81 91 SER A O 1
ATOM 700 N N . ASN A 1 92 ? 20.572 10.528 -28.256 1.00 76.88 92 ASN A N 1
ATOM 701 C CA . ASN A 1 92 ? 19.765 9.369 -27.891 1.00 76.88 92 ASN A CA 1
ATOM 702 C C . ASN A 1 92 ? 20.635 8.216 -27.392 1.00 76.88 92 ASN A C 1
ATOM 704 O O . ASN A 1 92 ? 21.613 7.811 -28.027 1.00 76.88 92 ASN A O 1
ATOM 708 N N . LEU A 1 93 ? 20.210 7.637 -26.275 1.00 80.62 93 LEU A N 1
ATOM 709 C CA . LEU A 1 93 ? 20.761 6.419 -25.704 1.00 80.62 93 LEU A CA 1
ATOM 710 C C . LEU A 1 93 ? 19.639 5.385 -25.624 1.00 80.62 93 LEU A C 1
ATOM 712 O O . LEU A 1 93 ? 18.665 5.589 -24.910 1.00 80.62 93 LEU A O 1
ATOM 716 N N . THR A 1 94 ? 19.771 4.284 -26.359 1.00 81.19 94 THR A N 1
ATOM 717 C CA . THR A 1 94 ? 18.789 3.195 -26.369 1.00 81.19 94 THR A CA 1
ATOM 718 C C . THR A 1 94 ? 19.438 1.909 -25.886 1.00 81.19 94 THR A C 1
ATOM 720 O O . THR A 1 94 ? 20.470 1.480 -26.401 1.00 81.19 94 THR A O 1
ATOM 723 N N . MET A 1 95 ? 18.814 1.267 -24.906 1.00 81.19 95 MET A N 1
ATOM 724 C CA . MET A 1 95 ? 19.182 -0.068 -24.454 1.00 81.19 95 MET A CA 1
ATOM 725 C C . MET A 1 95 ? 17.944 -0.952 -24.509 1.00 81.19 95 MET A C 1
ATOM 727 O O . MET A 1 95 ? 16.913 -0.600 -23.942 1.00 81.19 95 MET A O 1
ATOM 731 N N . PHE A 1 96 ? 18.050 -2.098 -25.173 1.00 78.69 96 PHE A N 1
ATOM 732 C CA . PHE A 1 96 ? 16.948 -3.040 -25.295 1.00 78.69 96 PHE A CA 1
ATOM 733 C C . PHE A 1 96 ? 17.382 -4.439 -24.872 1.00 78.69 96 PHE A C 1
ATOM 735 O O . PHE A 1 96 ? 18.362 -4.985 -25.384 1.00 78.69 96 PHE A O 1
ATOM 742 N N . SER A 1 97 ? 16.628 -5.020 -23.940 1.00 74.50 97 SER A N 1
ATOM 743 C CA . SER A 1 97 ? 16.756 -6.419 -23.548 1.00 74.50 97 SER A CA 1
ATOM 744 C C . SER A 1 97 ? 15.375 -7.021 -23.299 1.00 74.50 97 SER A C 1
ATOM 746 O O . SER A 1 97 ? 14.734 -6.663 -22.306 1.00 74.50 97 SER A O 1
ATOM 748 N N . PRO A 1 98 ? 14.909 -7.952 -24.151 1.00 65.69 98 PRO A N 1
ATOM 749 C CA . PRO A 1 98 ? 13.660 -8.672 -23.920 1.00 65.69 98 PRO A CA 1
ATOM 750 C C . PRO A 1 98 ? 13.643 -9.374 -22.561 1.00 65.69 98 PRO A C 1
ATOM 752 O O . PRO A 1 98 ? 12.619 -9.386 -21.889 1.00 65.69 98 PRO A O 1
ATOM 755 N N . ALA A 1 99 ? 14.784 -9.907 -22.114 1.00 65.25 99 ALA A N 1
ATOM 756 C CA . ALA A 1 99 ? 14.892 -10.590 -20.829 1.00 65.25 99 ALA A CA 1
ATOM 757 C C . ALA A 1 99 ? 14.592 -9.678 -19.628 1.00 65.25 99 ALA A C 1
ATOM 759 O O . ALA A 1 99 ? 14.012 -10.156 -18.658 1.00 65.25 99 ALA A O 1
ATOM 760 N N . ILE A 1 100 ? 14.947 -8.385 -19.683 1.00 66.31 100 ILE A N 1
ATOM 761 C CA . ILE A 1 100 ? 14.564 -7.416 -18.639 1.00 66.31 100 ILE A CA 1
ATOM 762 C C . ILE A 1 100 ? 13.050 -7.229 -18.639 1.00 66.31 100 ILE A C 1
ATOM 764 O O . ILE A 1 100 ? 12.434 -7.280 -17.583 1.00 66.31 100 ILE A O 1
ATOM 768 N N . VAL A 1 101 ? 12.449 -7.055 -19.818 1.00 67.25 101 VAL A N 1
ATOM 769 C CA . VAL A 1 101 ? 10.997 -6.868 -19.942 1.00 67.25 101 VAL A CA 1
ATOM 770 C C . VAL A 1 101 ? 10.259 -8.078 -19.373 1.00 67.25 101 VAL A C 1
ATOM 772 O O . VAL A 1 101 ? 9.389 -7.916 -18.525 1.00 67.25 101 VAL A O 1
ATOM 775 N N . TYR A 1 102 ? 10.659 -9.293 -19.757 1.00 70.62 102 TYR A N 1
ATOM 776 C CA . TYR A 1 102 ? 10.075 -10.514 -19.202 1.00 70.62 102 TYR A CA 1
ATOM 777 C C . TYR A 1 102 ? 10.282 -10.625 -17.695 1.00 70.62 102 TYR A C 1
ATOM 779 O O . TYR A 1 102 ? 9.353 -11.002 -16.995 1.00 70.62 102 TYR A O 1
ATOM 787 N N . TYR A 1 103 ? 11.471 -10.295 -17.189 1.00 75.19 103 TYR A N 1
ATOM 788 C CA . TYR A 1 103 ? 11.773 -10.357 -15.761 1.00 75.19 103 TYR A CA 1
ATOM 789 C C . TYR A 1 103 ? 10.935 -9.374 -14.934 1.00 75.19 103 TYR A C 1
ATOM 791 O O . TYR A 1 103 ? 10.449 -9.732 -13.865 1.00 75.19 103 TYR A O 1
ATOM 799 N N . GLU A 1 104 ? 10.724 -8.157 -15.432 1.00 81.06 104 GLU A N 1
ATOM 800 C CA . GLU A 1 104 ? 9.885 -7.166 -14.755 1.00 81.06 104 GLU A CA 1
ATOM 801 C C . GLU A 1 104 ? 8.388 -7.502 -14.815 1.00 81.06 104 GLU A C 1
ATOM 803 O O . GLU A 1 104 ? 7.635 -7.096 -13.930 1.00 81.06 104 GLU A O 1
ATOM 808 N N . LEU A 1 105 ? 7.970 -8.287 -15.812 1.00 84.50 105 LEU A N 1
ATOM 809 C CA . LEU A 1 105 ? 6.611 -8.812 -15.966 1.00 84.50 105 LEU A CA 1
ATOM 810 C C . LEU A 1 105 ? 6.409 -10.193 -15.318 1.00 84.50 105 LEU A C 1
ATOM 812 O O . LEU A 1 105 ? 5.385 -10.831 -15.544 1.00 84.50 105 LEU A O 1
ATOM 816 N N . GLN A 1 106 ? 7.353 -10.677 -14.507 1.00 87.00 106 GLN A N 1
ATOM 817 C CA . GLN A 1 106 ? 7.112 -11.861 -13.680 1.00 87.00 106 GLN A CA 1
ATOM 818 C C . GLN A 1 106 ? 6.240 -11.499 -12.482 1.00 87.00 106 GLN A C 1
ATOM 820 O O . GLN A 1 106 ? 6.470 -10.481 -11.826 1.00 87.00 106 GLN A O 1
ATOM 825 N N . GLU A 1 107 ? 5.261 -12.352 -12.182 1.00 91.94 107 GLU A N 1
ATOM 826 C CA . GLU A 1 107 ? 4.503 -12.246 -10.941 1.00 91.94 107 GLU A CA 1
ATOM 827 C C . GLU A 1 107 ? 5.415 -12.457 -9.732 1.00 91.94 107 GLU A C 1
ATOM 829 O O . GLU A 1 107 ? 6.256 -13.357 -9.694 1.00 91.94 107 GLU A O 1
ATOM 834 N N . THR A 1 108 ? 5.232 -11.616 -8.725 1.00 94.69 108 THR A N 1
ATOM 835 C CA . THR A 1 108 ? 5.926 -11.699 -7.447 1.00 94.69 108 THR A CA 1
ATOM 836 C C . THR A 1 108 ? 5.004 -11.230 -6.337 1.00 94.69 108 THR A C 1
ATOM 838 O O . THR A 1 108 ? 4.006 -10.541 -6.564 1.00 94.69 108 THR A O 1
ATOM 841 N N . THR A 1 109 ? 5.390 -11.555 -5.110 1.00 96.19 109 THR A N 1
ATOM 842 C CA . THR A 1 109 ? 4.779 -11.013 -3.903 1.00 96.19 109 THR A CA 1
ATOM 843 C C . THR A 1 109 ? 5.761 -10.135 -3.142 1.00 96.19 109 THR A C 1
ATOM 845 O O . THR A 1 109 ? 6.973 -10.345 -3.218 1.00 96.19 109 THR A O 1
ATOM 848 N N . ALA A 1 110 ? 5.247 -9.177 -2.380 1.00 96.31 110 ALA A N 1
ATOM 849 C CA . ALA A 1 110 ? 6.004 -8.466 -1.354 1.00 96.31 110 ALA A CA 1
ATOM 850 C C . ALA A 1 110 ? 5.125 -8.234 -0.129 1.00 96.31 110 ALA A C 1
ATOM 852 O O . ALA A 1 110 ? 3.903 -8.143 -0.245 1.00 96.31 110 ALA A O 1
ATOM 853 N N . ASN A 1 111 ? 5.759 -8.123 1.033 1.00 97.06 111 ASN A N 1
ATOM 854 C CA . ASN A 1 111 ? 5.084 -7.907 2.299 1.00 97.06 111 ASN A CA 1
ATOM 855 C C . ASN A 1 111 ? 5.708 -6.733 3.057 1.00 97.06 111 ASN A C 1
ATOM 857 O O . ASN A 1 111 ? 6.926 -6.571 3.099 1.00 97.06 111 ASN A O 1
ATOM 861 N N . ILE A 1 112 ? 4.853 -5.949 3.698 1.00 98.06 112 ILE A N 1
ATOM 862 C CA . ILE A 1 112 ? 5.203 -4.883 4.631 1.00 98.06 112 ILE A CA 1
ATOM 863 C C . ILE A 1 112 ? 4.665 -5.289 5.995 1.00 98.06 112 ILE A C 1
ATOM 865 O O . ILE A 1 112 ? 3.518 -5.721 6.103 1.00 98.06 112 ILE A O 1
ATOM 869 N N . LEU A 1 113 ? 5.480 -5.126 7.033 1.00 97.81 113 LEU A N 1
ATOM 870 C CA . LEU A 1 113 ? 5.054 -5.253 8.420 1.00 97.81 113 LEU A CA 1
ATOM 871 C C . LEU A 1 113 ? 5.546 -4.031 9.187 1.00 97.81 113 LEU A C 1
ATOM 873 O O . LEU A 1 113 ? 6.751 -3.814 9.320 1.00 97.81 113 LEU A O 1
ATOM 877 N N . LEU A 1 114 ? 4.605 -3.228 9.667 1.00 98.25 114 LEU A N 1
ATOM 878 C CA . LEU A 1 114 ? 4.860 -2.070 10.511 1.00 98.25 114 LEU A CA 1
ATOM 879 C C . LEU A 1 114 ? 4.087 -2.226 11.818 1.00 98.25 114 LEU A C 1
ATOM 881 O O . LEU A 1 114 ? 3.042 -2.871 11.860 1.00 98.25 114 LEU A O 1
ATOM 885 N N . SER A 1 115 ? 4.586 -1.611 12.882 1.00 97.88 115 SER A N 1
ATOM 886 C CA . SER A 1 115 ? 3.890 -1.571 14.163 1.00 97.88 115 SER A CA 1
ATOM 887 C C . SER A 1 115 ? 4.163 -0.266 14.886 1.00 97.88 115 SER A C 1
ATOM 889 O O . SER A 1 115 ? 5.257 0.288 14.766 1.00 97.88 115 SER A O 1
ATOM 891 N N . VAL A 1 116 ? 3.204 0.189 15.685 1.00 97.38 116 VAL A N 1
ATOM 892 C CA . VAL A 1 116 ? 3.385 1.335 16.576 1.00 97.38 116 VAL A CA 1
ATOM 893 C C . VAL A 1 116 ? 2.753 1.055 17.933 1.00 97.38 116 VAL A C 1
ATOM 895 O O . VAL A 1 116 ? 1.667 0.482 18.010 1.00 97.38 116 VAL A O 1
ATOM 898 N N . LYS A 1 117 ? 3.446 1.448 19.005 1.00 95.81 117 LYS A N 1
ATOM 899 C CA . LYS A 1 117 ? 2.908 1.414 20.366 1.00 95.81 117 LYS A CA 1
ATOM 900 C C . LYS A 1 117 ? 2.261 2.759 20.681 1.00 95.81 117 LYS A C 1
ATOM 902 O O . LYS A 1 117 ? 2.894 3.804 20.541 1.00 95.81 117 LYS A O 1
ATOM 907 N N . ILE A 1 118 ? 1.007 2.703 21.103 1.00 94.12 118 ILE A N 1
ATOM 908 C CA . ILE A 1 118 ? 0.158 3.829 21.470 1.00 94.12 118 ILE A CA 1
ATOM 909 C C . ILE A 1 118 ? -0.009 3.822 22.986 1.00 94.12 118 ILE A C 1
ATOM 911 O O . ILE A 1 118 ? -0.299 2.785 23.587 1.00 94.12 118 ILE A O 1
ATOM 915 N N . ASN A 1 119 ? 0.149 4.994 23.599 1.00 88.12 119 ASN A N 1
ATOM 916 C CA . ASN A 1 119 ? -0.122 5.191 25.018 1.00 88.12 119 ASN A CA 1
ATOM 917 C C . ASN A 1 119 ? -1.634 5.370 25.245 1.00 88.12 119 ASN A C 1
ATOM 919 O O . ASN A 1 119 ? -2.122 6.476 25.462 1.00 88.12 119 ASN A O 1
ATOM 923 N N . SER A 1 120 ? -2.381 4.278 25.089 1.00 80.38 120 SER A N 1
ATOM 924 C CA . SER A 1 120 ? -3.817 4.192 25.350 1.00 80.38 120 SER A CA 1
ATOM 925 C C . SER A 1 120 ? -4.087 2.963 26.203 1.00 80.38 120 SER A C 1
ATOM 927 O O . SER A 1 120 ? -3.562 1.891 25.914 1.00 80.38 120 SER A O 1
ATOM 929 N N . THR A 1 121 ? -4.952 3.099 27.203 1.00 75.88 121 THR A N 1
ATOM 930 C CA . THR A 1 121 ? -5.410 1.974 28.030 1.00 75.88 121 THR A CA 1
ATOM 931 C C . THR A 1 121 ? -6.616 1.251 27.414 1.00 75.88 121 THR A C 1
ATOM 933 O O . THR A 1 121 ? -6.989 0.162 27.863 1.00 75.88 121 THR A O 1
ATOM 936 N N . ILE A 1 122 ? -7.222 1.815 26.357 1.00 87.00 122 ILE A N 1
ATOM 937 C CA . ILE A 1 122 ? -8.463 1.325 25.744 1.00 87.00 122 ILE A CA 1
ATOM 938 C C . ILE A 1 122 ? -8.210 0.951 24.276 1.00 87.00 122 ILE A C 1
ATOM 940 O O . ILE A 1 122 ? -8.262 1.789 23.376 1.00 87.00 122 ILE A O 1
ATOM 944 N N . ALA A 1 123 ? -7.976 -0.343 24.025 1.00 91.50 123 ALA A N 1
ATOM 945 C CA . ALA A 1 123 ? -7.779 -0.896 22.677 1.00 91.50 123 ALA A CA 1
ATOM 946 C C . ALA A 1 123 ? -8.959 -0.615 21.734 1.00 91.50 123 ALA A C 1
ATOM 948 O O . ALA A 1 123 ? -8.752 -0.348 20.554 1.00 91.50 123 ALA A O 1
ATOM 949 N N . LYS A 1 124 ? -10.182 -0.605 22.275 1.00 93.50 124 LYS A N 1
ATOM 950 C CA . LYS A 1 124 ? -11.404 -0.332 21.519 1.00 93.50 124 LYS A CA 1
ATOM 951 C C . LYS A 1 124 ? -11.402 1.048 20.855 1.00 93.50 124 LYS A C 1
ATOM 953 O O . LYS A 1 124 ? -11.767 1.145 19.696 1.00 93.50 124 LYS A O 1
ATOM 958 N N . GLU A 1 125 ? -10.937 2.100 21.531 1.00 93.06 125 GLU A N 1
ATOM 959 C CA . GLU A 1 125 ? -10.888 3.442 20.924 1.00 93.06 125 GLU A CA 1
ATOM 960 C C . GLU A 1 125 ? -9.919 3.493 19.737 1.00 93.06 125 GLU A C 1
ATOM 962 O O . GLU A 1 125 ? -10.195 4.117 18.714 1.00 93.06 125 GLU A O 1
ATOM 967 N N . VAL A 1 126 ? -8.779 2.807 19.870 1.00 95.19 126 VAL A N 1
ATOM 968 C CA . VAL A 1 126 ? -7.793 2.678 18.792 1.00 95.19 126 VAL A CA 1
ATOM 969 C C . VAL A 1 126 ? -8.388 1.902 17.622 1.00 95.19 126 VAL A C 1
ATOM 971 O O . VAL A 1 126 ? -8.248 2.312 16.471 1.00 95.19 126 VAL A O 1
ATOM 974 N N . PHE A 1 127 ? -9.077 0.800 17.917 1.00 96.94 127 PHE A N 1
ATOM 975 C CA . PHE A 1 127 ? -9.758 -0.009 16.919 1.00 96.94 127 PHE A CA 1
ATOM 976 C C . PHE A 1 127 ? -10.837 0.788 16.178 1.00 96.94 127 PHE A C 1
ATOM 978 O O . PHE A 1 127 ? -10.826 0.816 14.948 1.00 96.94 127 PHE A O 1
ATOM 985 N N . ASP A 1 128 ? -11.709 1.486 16.909 1.00 95.88 128 ASP A N 1
ATOM 986 C CA . ASP A 1 128 ? -12.790 2.299 16.351 1.00 95.88 128 ASP A CA 1
ATOM 987 C C . ASP A 1 128 ? -12.226 3.332 15.357 1.00 95.88 128 ASP A C 1
ATOM 989 O O . ASP A 1 128 ? -12.709 3.422 14.228 1.00 95.88 128 ASP A O 1
ATOM 993 N N . ALA A 1 129 ? -11.130 4.018 15.709 1.00 96.00 129 ALA A N 1
ATOM 994 C CA . ALA A 1 129 ? -10.469 4.983 14.829 1.00 96.00 129 ALA A CA 1
ATOM 995 C C . ALA A 1 129 ? -9.873 4.363 13.554 1.00 96.00 129 ALA A C 1
ATOM 997 O O . ALA A 1 129 ? -9.967 4.957 12.483 1.00 96.00 129 ALA A O 1
ATOM 998 N N . VAL A 1 130 ? -9.251 3.182 13.648 1.00 96.56 130 VAL A N 1
ATOM 999 C CA . VAL A 1 130 ? -8.685 2.472 12.483 1.00 96.56 130 VAL A CA 1
ATOM 1000 C C . VAL A 1 130 ? -9.789 1.873 11.602 1.00 96.56 130 VAL A C 1
ATOM 1002 O O . VAL A 1 130 ? -9.607 1.744 10.392 1.00 96.56 130 VAL A O 1
ATOM 1005 N N . SER A 1 131 ? -10.936 1.532 12.192 1.00 96.94 131 SER A N 1
ATOM 1006 C CA . SER A 1 131 ? -12.087 0.937 11.505 1.00 96.94 131 SER A CA 1
ATOM 1007 C C . SER A 1 131 ? -13.038 1.948 10.853 1.00 96.94 131 SER A C 1
ATOM 1009 O O . SER A 1 131 ? -13.930 1.554 10.103 1.00 96.94 131 SER A O 1
ATOM 1011 N N . ASP A 1 132 ? -12.872 3.248 11.100 1.00 97.19 132 ASP A N 1
ATOM 1012 C CA . ASP A 1 132 ? -13.643 4.283 10.417 1.00 97.19 132 ASP A CA 1
ATOM 1013 C C . ASP A 1 132 ? -12.792 4.957 9.329 1.00 97.19 132 ASP A C 1
ATOM 1015 O O . ASP A 1 132 ? -11.908 5.754 9.645 1.00 97.19 132 ASP A O 1
ATOM 1019 N N . PRO A 1 133 ? -13.049 4.700 8.030 1.00 96.62 133 PRO A N 1
ATOM 1020 C CA . PRO A 1 133 ? -12.248 5.280 6.953 1.00 96.62 133 PRO A CA 1
ATOM 1021 C C . PRO A 1 133 ? -12.364 6.810 6.879 1.00 96.62 133 PRO A C 1
ATOM 1023 O O . PRO A 1 133 ? -11.543 7.447 6.227 1.00 96.62 133 PRO A O 1
ATOM 1026 N N . LEU A 1 134 ? -13.362 7.414 7.535 1.00 97.25 134 LEU A N 1
ATOM 1027 C CA . LEU A 1 134 ? -13.522 8.867 7.623 1.00 97.25 134 LEU A CA 1
ATOM 1028 C C . LEU A 1 134 ? -12.817 9.482 8.842 1.00 97.25 134 LEU A C 1
ATOM 1030 O O . LEU A 1 134 ? -12.835 10.706 9.001 1.00 97.25 134 LEU A O 1
ATOM 1034 N N . HIS A 1 135 ? -12.179 8.668 9.686 1.00 97.31 135 HIS A N 1
ATOM 1035 C CA . HIS A 1 135 ? -11.514 9.142 10.890 1.00 97.31 135 HIS A CA 1
ATOM 1036 C C . HIS A 1 135 ? -10.312 10.037 10.565 1.00 97.31 135 HIS A C 1
ATOM 1038 O O . HIS A 1 135 ? -9.547 9.816 9.622 1.00 97.31 135 HIS A O 1
ATOM 1044 N N . GLU A 1 136 ? -10.080 11.043 11.404 1.00 95.25 136 GLU A N 1
ATOM 1045 C CA . GLU A 1 136 ? -9.060 12.064 11.157 1.00 95.25 136 GLU A CA 1
ATOM 1046 C C . GLU A 1 136 ? -7.615 11.550 11.190 1.00 95.25 136 GLU A C 1
ATOM 1048 O O . GLU A 1 136 ? -6.719 12.212 10.664 1.00 95.25 136 GLU A O 1
ATOM 1053 N N . ILE A 1 137 ? -7.380 10.353 11.736 1.00 95.75 137 ILE A N 1
ATOM 1054 C CA . ILE A 1 137 ? -6.057 9.710 11.716 1.00 95.75 137 ILE A CA 1
ATOM 1055 C C . ILE A 1 137 ? -5.557 9.516 10.281 1.00 95.75 137 ILE A C 1
ATOM 1057 O O . ILE A 1 137 ? -4.358 9.655 10.030 1.00 95.75 137 ILE A O 1
ATOM 1061 N N . PHE A 1 138 ? -6.466 9.289 9.325 1.00 96.19 138 PHE A N 1
ATOM 1062 C CA . PHE A 1 138 ? -6.125 9.059 7.925 1.00 96.19 138 PHE A CA 1
ATOM 1063 C C . PHE A 1 138 ? -5.638 10.326 7.212 1.00 96.19 138 PHE A C 1
ATOM 1065 O O . PHE A 1 138 ? -4.986 10.213 6.178 1.00 96.19 138 PHE A O 1
ATOM 1072 N N . LYS A 1 139 ? -5.801 11.520 7.808 1.00 93.69 139 LYS A N 1
ATOM 1073 C CA . LYS A 1 139 ? -5.130 12.751 7.339 1.00 93.69 139 LYS A CA 1
ATOM 1074 C C . LYS A 1 139 ? -3.599 12.646 7.394 1.00 93.69 139 LYS A C 1
ATOM 1076 O O . LYS A 1 139 ? -2.912 13.405 6.721 1.00 93.69 139 LYS A O 1
ATOM 1081 N N . GLY A 1 140 ? -3.062 11.708 8.179 1.00 94.56 140 GLY A N 1
ATOM 1082 C CA . GLY A 1 140 ? -1.631 11.403 8.229 1.00 94.56 140 GLY A CA 1
ATOM 1083 C C . GLY A 1 140 ? -1.119 10.548 7.067 1.00 94.56 140 GLY A C 1
ATOM 1084 O O . GLY A 1 140 ? 0.092 10.387 6.916 1.00 94.56 140 GLY A O 1
ATOM 1085 N N . HIS A 1 141 ? -2.007 9.984 6.243 1.00 96.19 141 HIS A N 1
ATOM 1086 C CA . HIS A 1 141 ? -1.609 9.183 5.091 1.00 96.19 141 HIS A CA 1
ATOM 1087 C C . HIS A 1 141 ? -1.120 10.093 3.957 1.00 96.19 141 HIS A C 1
ATOM 1089 O O . HIS A 1 141 ? -1.905 10.802 3.334 1.00 96.19 141 HIS A O 1
ATOM 1095 N N . SER A 1 142 ? 0.183 10.060 3.664 1.00 94.75 142 SER A N 1
ATOM 1096 C CA . SER A 1 142 ? 0.862 11.088 2.853 1.00 94.75 142 SER A CA 1
ATOM 1097 C C . SER A 1 142 ? 0.331 11.288 1.431 1.00 94.75 142 SER A C 1
ATOM 1099 O O . SER A 1 142 ? 0.587 12.334 0.841 1.0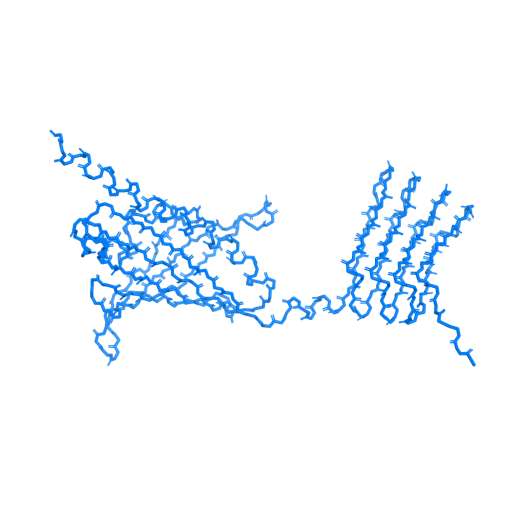0 94.75 142 SER A O 1
ATOM 1101 N N . PHE A 1 143 ? -0.356 10.297 0.864 1.00 95.88 143 PHE A N 1
ATOM 1102 C CA . PHE A 1 143 ? -0.916 10.382 -0.488 1.00 95.88 143 PHE A CA 1
ATOM 1103 C C . PHE A 1 143 ? -2.432 10.512 -0.510 1.00 95.88 143 PHE A C 1
ATOM 1105 O O . PHE A 1 143 ? -2.985 10.775 -1.574 1.00 95.88 143 PHE A O 1
ATOM 1112 N N . LEU A 1 144 ? -3.108 10.323 0.628 1.00 96.50 144 LEU A N 1
ATOM 1113 C CA . LEU A 1 144 ? -4.563 10.312 0.665 1.00 96.50 144 LEU A CA 1
ATOM 1114 C C . LEU A 1 144 ? -5.098 11.732 0.492 1.00 96.50 144 LEU A C 1
ATOM 1116 O O . LEU A 1 144 ? -4.793 12.626 1.277 1.00 96.50 144 LEU A O 1
ATOM 1120 N N . VAL A 1 145 ? -5.924 11.918 -0.532 1.00 96.44 145 VAL A N 1
ATOM 1121 C CA . VAL A 1 145 ? -6.601 13.186 -0.815 1.00 96.44 145 VAL A CA 1
ATOM 1122 C C . VAL A 1 145 ? -8.025 13.167 -0.275 1.00 96.44 145 VAL A C 1
ATOM 1124 O O . VAL A 1 145 ? -8.504 14.174 0.242 1.00 96.44 145 VAL A O 1
ATOM 1127 N N . GLY A 1 146 ? -8.711 12.029 -0.384 1.00 95.50 146 GLY A N 1
ATOM 1128 C CA . GLY A 1 146 ? -10.097 11.923 0.049 1.00 95.50 146 GLY A CA 1
ATOM 1129 C C . GLY A 1 146 ? -10.632 10.500 0.058 1.00 95.50 146 GLY A C 1
ATOM 1130 O O . GLY A 1 146 ? -10.082 9.596 -0.572 1.00 95.50 146 GLY A O 1
ATOM 1131 N N . ILE A 1 147 ? -11.733 10.332 0.783 1.00 97.62 147 ILE A N 1
ATOM 1132 C CA . ILE A 1 147 ? -12.495 9.091 0.896 1.00 97.62 147 ILE A CA 1
ATOM 1133 C C . ILE A 1 147 ? -13.910 9.371 0.391 1.00 97.62 147 ILE A C 1
ATOM 1135 O O . ILE A 1 147 ? -14.528 10.368 0.767 1.00 97.62 147 ILE A O 1
ATOM 1139 N N . HIS A 1 148 ? -14.418 8.495 -0.469 1.00 96.56 148 HIS A N 1
ATOM 1140 C CA . HIS A 1 148 ? -15.706 8.645 -1.141 1.00 96.56 148 HIS A CA 1
ATOM 1141 C C . HIS A 1 148 ? -16.499 7.333 -1.113 1.00 96.56 148 HIS A C 1
ATOM 1143 O O . HIS A 1 148 ? -15.937 6.271 -0.844 1.00 96.56 148 HIS A O 1
ATOM 1149 N N . ASN A 1 149 ? -17.795 7.410 -1.436 1.00 96.81 149 ASN A N 1
ATOM 1150 C CA . ASN A 1 149 ? -18.676 6.251 -1.648 1.00 96.81 149 ASN A CA 1
ATOM 1151 C C . ASN A 1 149 ? -18.644 5.237 -0.492 1.00 96.81 149 ASN A C 1
ATOM 1153 O O . ASN A 1 149 ? -18.483 4.039 -0.713 1.00 96.81 149 ASN A O 1
ATOM 1157 N N . VAL A 1 150 ? -18.730 5.727 0.749 1.00 97.94 150 VAL A N 1
ATOM 1158 C CA . VAL A 1 150 ? -18.687 4.867 1.937 1.00 97.94 150 VAL A CA 1
ATOM 1159 C C . VAL A 1 150 ? -20.024 4.152 2.105 1.00 97.94 150 VAL A C 1
ATOM 1161 O O . VAL A 1 150 ? -21.042 4.777 2.395 1.00 97.94 150 VAL A O 1
ATOM 1164 N N . GLU A 1 151 ? -20.002 2.832 1.989 1.00 97.44 151 GLU A N 1
ATOM 1165 C CA . GLU A 1 151 ? -21.156 1.954 2.146 1.00 97.44 151 GLU A CA 1
ATOM 1166 C C . GLU A 1 151 ? -20.885 0.933 3.249 1.00 97.44 151 GLU A C 1
ATOM 1168 O O . GLU A 1 151 ? -19.813 0.331 3.309 1.00 97.44 151 GLU A O 1
ATOM 1173 N N . ARG A 1 152 ? -21.866 0.716 4.128 1.00 96.69 152 ARG A N 1
ATOM 1174 C CA . ARG A 1 152 ? -21.784 -0.254 5.227 1.00 96.69 152 ARG A CA 1
ATOM 1175 C C . ARG A 1 152 ? -22.784 -1.379 4.991 1.00 96.69 152 ARG A C 1
ATOM 1177 O O . ARG A 1 152 ? -23.930 -1.132 4.636 1.00 96.69 152 ARG A O 1
ATOM 1184 N N . SER A 1 153 ? -22.338 -2.612 5.180 1.00 96.38 153 SER A N 1
ATOM 1185 C CA . SER A 1 153 ? -23.110 -3.833 4.933 1.00 96.38 153 SER A CA 1
ATOM 1186 C C . SER A 1 153 ? -22.642 -4.961 5.856 1.00 96.38 153 SER A C 1
ATOM 1188 O O . SER A 1 153 ? -21.748 -4.756 6.683 1.00 96.38 153 SER A O 1
ATOM 1190 N N . ARG A 1 154 ? -23.228 -6.155 5.711 1.00 94.62 154 ARG A N 1
ATOM 1191 C CA . ARG A 1 154 ? -22.730 -7.386 6.335 1.00 94.62 154 ARG A CA 1
ATOM 1192 C C . ARG A 1 154 ? -22.446 -8.462 5.289 1.00 94.62 154 ARG A C 1
ATOM 1194 O O . ARG A 1 154 ? -23.122 -8.501 4.260 1.00 94.62 154 ARG A O 1
ATOM 1201 N N . ASP A 1 155 ? -21.432 -9.298 5.519 1.00 89.88 155 ASP A N 1
ATOM 1202 C CA . ASP A 1 155 ? -21.157 -10.464 4.665 1.00 89.88 155 ASP A CA 1
ATOM 1203 C C . ASP A 1 155 ? -22.037 -11.674 5.038 1.00 89.88 155 ASP A C 1
ATOM 1205 O O . ASP A 1 155 ? -22.797 -11.646 6.003 1.00 89.88 155 ASP A O 1
ATOM 1209 N N . GLY A 1 156 ? -21.934 -12.769 4.278 1.00 86.19 156 GLY A N 1
ATOM 1210 C CA . GLY A 1 156 ? -22.683 -14.005 4.555 1.00 86.19 156 GLY A CA 1
ATOM 1211 C C . GLY A 1 156 ? -22.296 -14.720 5.859 1.00 86.19 156 GLY A C 1
ATOM 1212 O O . GLY A 1 156 ? -22.883 -15.749 6.175 1.00 86.19 156 GLY A O 1
ATOM 1213 N N . ARG A 1 157 ? -21.305 -14.206 6.596 1.00 89.00 157 ARG A N 1
ATOM 1214 C CA . ARG A 1 157 ? -20.878 -14.671 7.923 1.00 89.00 157 ARG A CA 1
ATOM 1215 C C . ARG A 1 157 ? -21.185 -13.630 9.009 1.00 89.00 157 ARG A C 1
ATOM 1217 O O . ARG A 1 157 ? -20.657 -13.740 10.107 1.00 89.00 157 ARG A O 1
ATOM 1224 N N . ASP A 1 158 ? -22.026 -12.646 8.691 1.00 90.00 158 ASP A N 1
ATOM 1225 C CA . ASP A 1 158 ? -22.458 -11.551 9.565 1.00 90.00 158 ASP A CA 1
ATOM 1226 C C . ASP A 1 158 ? -21.351 -10.561 9.989 1.00 90.00 158 ASP A C 1
ATOM 1228 O O . ASP A 1 158 ? -21.564 -9.704 10.851 1.00 90.00 158 ASP A O 1
ATOM 1232 N N . HIS A 1 159 ? -20.179 -10.597 9.342 1.00 92.06 159 HIS A N 1
ATOM 1233 C CA . HIS A 1 159 ? -19.135 -9.602 9.586 1.00 92.06 159 HIS A CA 1
ATOM 1234 C C . HIS A 1 159 ? -19.549 -8.236 9.053 1.00 92.06 159 HIS A C 1
ATOM 1236 O O . HIS A 1 159 ? -20.102 -8.133 7.956 1.00 92.06 159 HIS A O 1
ATOM 1242 N N . ILE A 1 160 ? -19.183 -7.173 9.769 1.00 95.81 160 ILE A N 1
ATOM 1243 C CA . ILE A 1 160 ? -19.328 -5.802 9.274 1.00 95.81 160 ILE A CA 1
ATOM 1244 C C . ILE A 1 160 ? -18.364 -5.594 8.101 1.00 95.81 160 ILE A C 1
ATOM 1246 O O . ILE A 1 160 ? -17.153 -5.801 8.222 1.00 95.81 160 ILE A O 1
ATOM 1250 N N . VAL A 1 161 ? -18.909 -5.147 6.971 1.00 97.44 161 VAL A N 1
ATOM 1251 C CA . VAL A 1 161 ? -18.157 -4.816 5.759 1.00 97.44 161 VAL A CA 1
ATOM 1252 C C . VAL A 1 161 ? -18.380 -3.356 5.401 1.00 97.44 161 VAL A C 1
ATOM 1254 O O . VAL A 1 161 ? -19.519 -2.922 5.217 1.00 97.44 161 VAL A O 1
ATOM 1257 N N . VAL A 1 162 ? -17.286 -2.618 5.237 1.00 97.94 162 VAL A N 1
ATOM 1258 C CA . VAL A 1 162 ? -17.293 -1.231 4.766 1.00 97.94 162 VAL A CA 1
ATOM 1259 C C . VAL A 1 162 ? -16.609 -1.171 3.408 1.00 97.94 162 VAL A C 1
ATOM 1261 O O . VAL A 1 162 ? -15.456 -1.576 3.264 1.00 97.94 162 VAL A O 1
ATOM 1264 N N . ARG A 1 163 ? -17.321 -0.682 2.397 1.00 98.06 163 ARG A N 1
ATOM 1265 C CA . ARG A 1 163 ? -16.770 -0.424 1.064 1.00 98.06 163 ARG A CA 1
ATOM 1266 C C . ARG A 1 163 ? -16.589 1.068 0.892 1.00 98.06 163 ARG A C 1
ATOM 1268 O O . ARG A 1 163 ? -17.455 1.829 1.301 1.00 98.06 163 ARG A O 1
ATOM 1275 N N . TYR A 1 164 ? -15.463 1.477 0.331 1.00 97.94 164 TYR A N 1
ATOM 1276 C CA . TYR A 1 164 ? -15.188 2.882 0.060 1.00 97.94 164 TYR A CA 1
ATOM 1277 C C . TYR A 1 164 ? -14.167 3.032 -1.062 1.00 97.94 164 TYR A C 1
ATOM 1279 O O . TYR A 1 164 ? -13.416 2.106 -1.378 1.00 97.94 164 TYR A O 1
ATOM 1287 N N . THR A 1 165 ? -14.124 4.221 -1.652 1.00 97.50 165 THR A N 1
ATOM 1288 C CA . THR A 1 165 ? -13.107 4.607 -2.625 1.00 97.50 165 THR A CA 1
ATOM 1289 C C . THR A 1 165 ? -12.126 5.570 -1.965 1.00 97.50 165 THR A C 1
ATOM 1291 O O . THR A 1 165 ? -12.514 6.672 -1.577 1.00 97.50 165 THR A O 1
ATOM 1294 N N . ALA A 1 166 ? -10.858 5.180 -1.854 1.00 96.88 166 ALA A N 1
ATOM 1295 C CA . ALA A 1 166 ? -9.777 6.071 -1.445 1.00 96.88 166 ALA A CA 1
ATOM 1296 C C . ALA A 1 166 ? -9.114 6.691 -2.677 1.00 96.88 166 ALA A C 1
ATOM 1298 O O . ALA A 1 166 ? -8.656 5.979 -3.569 1.00 96.88 166 ALA A O 1
ATOM 1299 N N . ASN A 1 167 ? -9.088 8.018 -2.737 1.00 96.69 167 ASN A N 1
ATOM 1300 C CA . ASN A 1 167 ? -8.395 8.769 -3.773 1.00 96.69 167 ASN A CA 1
ATOM 1301 C C . ASN A 1 167 ? -7.008 9.155 -3.264 1.00 96.69 167 ASN A C 1
ATOM 1303 O O . ASN A 1 167 ? -6.895 9.921 -2.303 1.00 96.69 167 ASN A O 1
ATOM 1307 N N . GLU A 1 168 ? -5.969 8.657 -3.923 1.00 95.44 168 GLU A N 1
ATOM 1308 C CA . GLU A 1 168 ? -4.591 9.005 -3.605 1.00 95.44 168 GLU A CA 1
ATOM 1309 C C . GLU A 1 168 ? -3.885 9.685 -4.774 1.00 95.44 168 GLU A C 1
ATOM 1311 O O . GLU A 1 168 ? -4.011 9.270 -5.926 1.00 95.44 168 GLU A O 1
ATOM 1316 N N . GLN A 1 169 ? -3.073 10.697 -4.467 1.00 94.75 169 GLN A N 1
ATOM 1317 C CA . GLN A 1 169 ? -2.146 11.301 -5.420 1.00 94.75 169 GLN A CA 1
ATOM 1318 C C . GLN A 1 169 ? -0.744 10.735 -5.217 1.00 94.75 169 GLN A C 1
ATOM 1320 O O . GLN A 1 169 ? -0.012 11.140 -4.313 1.00 94.75 169 GLN A O 1
ATOM 1325 N N . ILE A 1 170 ? -0.355 9.806 -6.090 1.00 90.62 170 ILE A N 1
ATOM 1326 C CA . ILE A 1 170 ? 0.935 9.125 -6.004 1.00 90.62 170 ILE A CA 1
ATOM 1327 C C . ILE A 1 170 ? 1.924 9.746 -7.001 1.00 90.62 170 ILE A C 1
ATOM 1329 O O . ILE A 1 170 ? 1.676 9.723 -8.211 1.00 90.62 170 ILE A O 1
ATOM 1333 N N . PRO A 1 171 ? 3.080 10.260 -6.538 1.00 88.06 171 PRO A N 1
ATOM 1334 C CA . PRO A 1 171 ? 4.109 10.786 -7.424 1.00 88.06 171 PRO A CA 1
ATOM 1335 C C . PRO A 1 171 ? 4.813 9.649 -8.172 1.00 88.06 171 PRO A C 1
ATOM 1337 O O . PRO A 1 171 ? 5.530 8.835 -7.571 1.00 88.06 171 PRO A O 1
ATOM 1340 N N . ILE A 1 172 ? 4.647 9.624 -9.491 1.00 79.81 172 ILE A N 1
ATOM 1341 C CA . ILE A 1 172 ? 5.315 8.713 -10.419 1.00 79.81 172 ILE A CA 1
ATOM 1342 C C . ILE A 1 172 ? 6.571 9.408 -10.951 1.00 79.81 172 ILE A C 1
ATOM 1344 O O . ILE A 1 172 ? 6.506 10.489 -11.537 1.00 79.81 172 ILE A O 1
ATOM 1348 N N . LEU A 1 173 ? 7.733 8.789 -10.710 1.00 69.69 173 LEU A N 1
ATOM 1349 C CA . LEU A 1 173 ? 9.050 9.245 -11.185 1.00 69.69 173 LEU A CA 1
ATOM 1350 C C . LEU A 1 173 ? 9.426 10.696 -10.802 1.00 69.69 173 LEU A C 1
ATOM 1352 O O . LEU A 1 173 ? 10.342 11.266 -11.383 1.00 69.69 173 LEU A O 1
ATOM 1356 N N . GLY A 1 174 ? 8.739 11.297 -9.824 1.00 68.00 174 GLY A N 1
ATOM 1357 C CA . GLY A 1 174 ? 9.011 12.656 -9.336 1.00 68.00 174 GLY A CA 1
ATOM 1358 C C . GLY A 1 174 ? 8.600 13.789 -10.285 1.00 68.00 174 GLY A C 1
ATOM 1359 O O . GLY A 1 174 ? 8.869 14.945 -9.983 1.00 68.00 174 GLY A O 1
ATOM 1360 N N . ILE A 1 175 ? 7.951 13.473 -11.408 1.00 69.00 175 ILE A N 1
ATOM 1361 C CA . ILE A 1 175 ? 7.586 14.448 -12.451 1.00 69.00 175 ILE A CA 1
ATOM 1362 C C . ILE A 1 175 ? 6.075 14.579 -12.655 1.00 69.00 175 ILE A C 1
ATOM 1364 O O . ILE A 1 175 ? 5.623 15.519 -13.301 1.00 69.00 175 ILE A O 1
ATOM 1368 N N . TYR A 1 176 ? 5.288 13.639 -12.127 1.00 77.19 176 TYR A N 1
ATOM 1369 C CA . TYR A 1 176 ? 3.845 13.595 -12.330 1.00 77.19 176 TYR A CA 1
ATOM 1370 C C . TYR A 1 176 ? 3.134 12.968 -11.127 1.00 77.19 176 TYR A C 1
ATOM 1372 O O . TYR A 1 176 ? 3.503 11.880 -10.685 1.00 77.19 176 TYR A O 1
ATOM 1380 N N . ASN A 1 177 ? 2.095 13.637 -10.623 1.00 86.06 177 ASN A N 1
ATOM 1381 C CA . ASN A 1 177 ? 1.217 13.097 -9.588 1.00 86.06 177 ASN A CA 1
ATOM 1382 C C . ASN A 1 177 ? 0.020 12.424 -10.251 1.00 86.06 177 ASN A C 1
ATOM 1384 O O . ASN A 1 177 ? -0.838 13.090 -10.832 1.00 86.06 177 ASN A O 1
ATOM 1388 N N . HIS A 1 178 ? -0.034 11.100 -10.159 1.00 88.12 178 HIS A N 1
ATOM 1389 C CA . HIS A 1 178 ? -1.138 10.328 -10.700 1.00 88.12 178 HIS A CA 1
ATOM 1390 C C . HIS A 1 178 ? -2.223 10.150 -9.642 1.00 88.12 178 HIS A C 1
ATOM 1392 O O . HIS A 1 178 ? -1.923 9.753 -8.517 1.00 88.12 178 HIS A O 1
ATOM 1398 N N . SER A 1 179 ? -3.474 10.433 -10.007 1.00 92.56 179 SER A N 1
ATOM 1399 C CA . SER A 1 179 ? -4.624 10.139 -9.148 1.00 92.56 179 SER A CA 1
ATOM 1400 C C . SER A 1 179 ? -5.023 8.681 -9.325 1.00 92.56 179 SER A C 1
ATOM 1402 O O . SER A 1 179 ? -5.330 8.255 -10.439 1.00 92.56 179 SER A O 1
ATOM 1404 N N . ILE A 1 180 ? -5.004 7.923 -8.235 1.00 91.50 180 ILE A N 1
ATOM 1405 C CA . ILE A 1 180 ? -5.401 6.518 -8.201 1.00 91.50 180 ILE A CA 1
ATOM 1406 C C . ILE A 1 180 ? -6.589 6.379 -7.258 1.00 91.50 180 ILE A C 1
ATOM 1408 O O . ILE A 1 180 ? -6.558 6.851 -6.124 1.00 91.50 180 ILE A O 1
ATOM 1412 N N . PHE A 1 181 ? -7.627 5.700 -7.739 1.00 93.56 181 PHE A N 1
ATOM 1413 C CA . PHE A 1 181 ? -8.826 5.399 -6.970 1.00 93.56 181 PHE A CA 1
ATOM 1414 C C . PHE A 1 181 ? -8.785 3.941 -6.522 1.00 93.56 181 PHE A C 1
ATOM 1416 O O . PHE A 1 181 ? -8.936 3.018 -7.324 1.00 93.56 181 PHE A O 1
ATOM 1423 N N . PHE A 1 182 ? -8.570 3.733 -5.230 1.00 94.75 182 PHE A N 1
ATOM 1424 C CA . PHE A 1 182 ? -8.558 2.422 -4.604 1.00 94.75 182 PHE A CA 1
ATOM 1425 C C . PHE A 1 182 ? -9.959 2.075 -4.116 1.00 94.75 182 PHE A C 1
ATOM 1427 O O . PHE A 1 182 ? -10.472 2.698 -3.191 1.00 94.75 182 PHE A O 1
ATOM 1434 N N . ASN A 1 183 ? -10.570 1.057 -4.716 1.00 96.56 183 ASN A N 1
ATOM 1435 C CA . ASN A 1 183 ? -11.817 0.492 -4.210 1.00 96.56 183 ASN A CA 1
ATOM 1436 C C . ASN A 1 183 ? -11.485 -0.509 -3.106 1.00 96.56 183 ASN A C 1
ATOM 1438 O O . ASN A 1 183 ? -11.025 -1.618 -3.383 1.00 96.56 183 ASN A O 1
ATOM 1442 N N . VAL A 1 184 ? -11.688 -0.092 -1.861 1.00 97.69 184 VAL A N 1
ATOM 1443 C CA . VAL A 1 184 ? -11.338 -0.867 -0.676 1.00 97.69 184 VAL A CA 1
ATOM 1444 C C . VAL A 1 184 ? -12.573 -1.573 -0.144 1.00 97.69 184 VAL A C 1
ATOM 1446 O O . VAL A 1 184 ? -13.622 -0.964 0.064 1.00 97.69 184 VAL A O 1
ATOM 1449 N N . LYS A 1 185 ? -12.436 -2.874 0.105 1.00 97.94 185 LYS A N 1
ATOM 1450 C CA . LYS A 1 185 ? -13.377 -3.659 0.900 1.00 97.94 185 LYS A CA 1
ATOM 1451 C C . LYS A 1 185 ? -12.731 -3.943 2.252 1.00 97.94 185 LYS A C 1
ATOM 1453 O O . LYS A 1 185 ? -11.894 -4.836 2.359 1.00 97.94 185 LYS A O 1
ATOM 1458 N N . MET A 1 186 ? -13.142 -3.206 3.274 1.00 98.31 186 MET A N 1
ATOM 1459 C CA . MET A 1 186 ? -12.760 -3.460 4.658 1.00 98.31 186 MET A CA 1
ATOM 1460 C C . MET A 1 186 ? -13.748 -4.429 5.303 1.00 98.31 186 MET A C 1
ATOM 1462 O O . MET A 1 186 ? -14.958 -4.269 5.170 1.00 98.31 186 MET A O 1
ATOM 1466 N N . THR A 1 187 ? -13.241 -5.434 6.007 1.00 98.19 187 THR A N 1
ATOM 1467 C CA . THR A 1 187 ? -14.029 -6.421 6.753 1.00 98.19 187 THR A CA 1
ATOM 1468 C C . THR A 1 187 ? -13.522 -6.475 8.187 1.00 98.19 187 THR A C 1
ATOM 1470 O O . THR A 1 187 ? -12.335 -6.715 8.409 1.00 98.19 187 THR A O 1
ATOM 1473 N N . ILE A 1 188 ? -14.412 -6.278 9.156 1.00 97.62 188 ILE A N 1
ATOM 1474 C CA . ILE A 1 188 ? -14.106 -6.485 10.574 1.00 97.62 188 ILE A CA 1
ATOM 1475 C C . ILE A 1 188 ? -14.170 -7.989 10.842 1.00 97.62 188 ILE A C 1
ATOM 1477 O O . ILE A 1 188 ? -15.243 -8.585 10.795 1.00 97.62 188 ILE A O 1
ATOM 1481 N N . LEU A 1 189 ? -13.011 -8.609 11.067 1.00 95.81 189 LEU A N 1
ATOM 1482 C CA . LEU A 1 189 ? -12.895 -10.057 11.273 1.00 95.81 189 LEU A CA 1
ATOM 1483 C C . LEU A 1 189 ? -13.115 -10.443 12.735 1.00 95.81 189 LEU A C 1
ATOM 1485 O O . LEU A 1 189 ? -13.660 -11.503 13.024 1.00 95.81 189 LEU A O 1
ATOM 1489 N N . LYS A 1 190 ? -12.671 -9.589 13.657 1.00 95.19 190 LYS A N 1
ATOM 1490 C CA . LYS A 1 190 ? -12.912 -9.727 15.088 1.00 95.19 190 LYS A CA 1
ATOM 1491 C C . LYS A 1 190 ? -12.994 -8.332 15.686 1.00 95.19 190 LYS A C 1
ATOM 1493 O O . LYS A 1 190 ? -12.037 -7.563 15.572 1.00 95.19 190 LYS A O 1
ATOM 1498 N N . GLU A 1 191 ? -14.130 -8.021 16.303 1.00 91.31 191 GLU A N 1
ATOM 1499 C CA . GLU A 1 191 ? -14.334 -6.745 16.992 1.00 91.31 191 GLU A CA 1
ATOM 1500 C C . GLU A 1 191 ? -13.169 -6.440 17.949 1.00 91.31 191 GLU A C 1
ATOM 1502 O O . GLU A 1 191 ? -12.530 -7.343 18.506 1.00 91.31 191 GLU A O 1
ATOM 1507 N N . ASP A 1 192 ? -12.849 -5.152 18.057 1.00 93.69 192 ASP A N 1
ATOM 1508 C CA . ASP A 1 192 ? -11.810 -4.569 18.910 1.00 93.69 192 ASP A CA 1
ATOM 1509 C C . ASP A 1 192 ? -10.364 -5.028 18.652 1.00 93.69 192 ASP A C 1
ATOM 1511 O O . ASP A 1 192 ? -9.456 -4.615 19.376 1.00 93.69 192 ASP A O 1
ATOM 1515 N N . SER A 1 193 ? -10.109 -5.876 17.647 1.00 96.19 193 SER A N 1
ATOM 1516 C CA . SER A 1 193 ? -8.780 -6.484 17.485 1.00 96.19 193 SER A CA 1
ATOM 1517 C C . SER A 1 193 ? -8.316 -6.724 16.058 1.00 96.19 193 SER A C 1
ATOM 1519 O O . SER A 1 193 ? -7.118 -6.628 15.819 1.00 96.19 193 SER A O 1
ATOM 1521 N N . LEU A 1 194 ? -9.197 -7.046 15.106 1.00 97.81 194 LEU A N 1
ATOM 1522 C CA . LEU A 1 194 ? -8.755 -7.501 13.788 1.00 97.81 194 LEU A CA 1
ATOM 1523 C C . LEU A 1 194 ? -9.679 -7.034 12.666 1.00 97.81 194 LEU A C 1
ATOM 1525 O O . LEU A 1 194 ? -10.862 -7.385 12.621 1.00 97.81 194 LEU A O 1
ATOM 1529 N N . LEU A 1 195 ? -9.106 -6.324 11.697 1.00 97.62 195 LEU A N 1
ATOM 1530 C CA . LEU A 1 195 ? -9.778 -5.988 10.445 1.00 97.62 195 LEU A CA 1
ATOM 1531 C C . LEU A 1 195 ? -8.862 -6.202 9.240 1.00 97.62 195 LEU A C 1
ATOM 1533 O O . LEU A 1 195 ? -7.633 -6.188 9.346 1.00 97.62 195 LEU A O 1
ATOM 1537 N N . MET A 1 196 ? -9.480 -6.425 8.084 1.00 98.25 196 MET A N 1
ATOM 1538 C CA . MET A 1 196 ? -8.795 -6.712 6.830 1.00 98.25 196 MET A CA 1
ATOM 1539 C C . MET A 1 196 ? -9.343 -5.846 5.702 1.00 98.25 196 MET A C 1
ATOM 1541 O O . MET A 1 196 ? -10.549 -5.816 5.472 1.00 98.25 196 MET A O 1
ATOM 1545 N N . ASN A 1 197 ? -8.443 -5.224 4.952 1.00 98.25 197 ASN A N 1
ATOM 1546 C CA . ASN A 1 197 ? -8.725 -4.520 3.713 1.00 98.25 197 ASN A CA 1
ATOM 1547 C C . ASN A 1 197 ? -8.301 -5.387 2.528 1.00 98.25 197 ASN A C 1
ATOM 1549 O O . ASN A 1 197 ? -7.166 -5.861 2.465 1.00 98.25 197 ASN A O 1
ATOM 1553 N N . GLU A 1 198 ? -9.197 -5.554 1.564 1.00 97.81 198 GLU A N 1
ATOM 1554 C CA . GLU A 1 198 ? -8.909 -6.174 0.273 1.00 97.81 198 GLU A CA 1
ATOM 1555 C C . GLU A 1 198 ? -9.163 -5.156 -0.832 1.00 97.81 198 GLU A C 1
ATOM 1557 O O . GLU A 1 198 ? -10.212 -4.504 -0.853 1.00 97.81 198 GLU A O 1
ATOM 1562 N N . LEU A 1 199 ? -8.214 -5.021 -1.758 1.00 95.06 199 LEU A N 1
ATOM 1563 C CA . LEU A 1 199 ? -8.358 -4.124 -2.899 1.00 95.06 199 LEU A CA 1
ATOM 1564 C C . LEU A 1 199 ? -7.578 -4.636 -4.116 1.00 95.06 199 LEU A C 1
ATOM 1566 O O . LEU A 1 199 ? -6.544 -5.298 -3.993 1.00 95.06 199 LEU A O 1
ATOM 1570 N N . VAL A 1 200 ? -8.103 -4.329 -5.302 1.00 93.06 200 VAL A N 1
ATOM 1571 C CA . VAL A 1 200 ? -7.497 -4.661 -6.596 1.00 93.06 200 VAL A CA 1
ATOM 1572 C C . VAL A 1 200 ? -7.385 -3.385 -7.415 1.00 93.06 200 VAL A C 1
ATOM 1574 O O . VAL A 1 200 ? -8.377 -2.686 -7.616 1.00 93.06 200 VAL A O 1
ATOM 1577 N N . VAL A 1 201 ? -6.182 -3.084 -7.897 1.00 89.62 201 VAL A N 1
ATOM 1578 C CA . VAL A 1 201 ? -5.888 -1.867 -8.663 1.00 89.62 201 VAL A CA 1
ATOM 1579 C C . VAL A 1 201 ? -5.648 -2.239 -10.115 1.00 89.62 201 VAL A C 1
ATOM 1581 O O . VAL A 1 201 ? -4.771 -3.053 -10.415 1.00 89.62 201 VAL A O 1
ATOM 1584 N N . TYR A 1 202 ? -6.454 -1.667 -11.012 1.00 86.25 202 TYR A N 1
ATOM 1585 C CA . TYR A 1 202 ? -6.389 -1.890 -12.464 1.00 86.25 202 TYR A CA 1
ATOM 1586 C C . TYR A 1 202 ? -6.343 -3.374 -12.891 1.00 86.25 202 TYR A C 1
ATOM 1588 O O . TYR A 1 202 ? -5.822 -3.699 -13.952 1.00 86.25 202 TYR A O 1
ATOM 1596 N N . GLY A 1 203 ? -6.858 -4.287 -12.060 1.00 88.19 203 GLY A N 1
ATOM 1597 C CA . GLY A 1 203 ? -6.872 -5.732 -12.322 1.00 88.19 203 GLY A CA 1
ATOM 1598 C C . GLY A 1 203 ? -5.517 -6.443 -12.230 1.00 88.19 203 GLY A C 1
ATOM 1599 O O . GLY A 1 203 ? -5.478 -7.647 -12.445 1.00 88.19 203 GLY A O 1
ATOM 1600 N N . ILE A 1 204 ? -4.425 -5.735 -11.922 1.00 90.19 204 ILE A N 1
ATOM 1601 C CA . ILE A 1 204 ? -3.064 -6.302 -11.938 1.00 90.19 204 ILE A CA 1
ATOM 1602 C C . ILE A 1 204 ? -2.386 -6.304 -10.572 1.00 90.19 204 ILE A C 1
ATOM 1604 O O . ILE A 1 204 ? -1.483 -7.105 -10.347 1.00 90.19 204 ILE A O 1
ATOM 1608 N N . LEU A 1 205 ? -2.769 -5.402 -9.668 1.00 94.44 205 LEU A N 1
ATOM 1609 C CA . LEU A 1 205 ? -2.190 -5.306 -8.331 1.00 94.44 205 LEU A CA 1
ATOM 1610 C C . LEU A 1 205 ? -3.231 -5.718 -7.304 1.00 94.44 205 LEU A C 1
ATOM 1612 O O . LEU A 1 205 ? -4.198 -4.995 -7.062 1.00 94.44 205 LEU A O 1
ATOM 1616 N N . HIS A 1 206 ? -3.001 -6.870 -6.690 1.00 96.44 206 HIS A N 1
ATOM 1617 C CA . HIS A 1 206 ? -3.803 -7.381 -5.592 1.00 96.44 206 HIS A CA 1
ATOM 1618 C C . HIS A 1 206 ? -3.122 -7.008 -4.283 1.00 96.44 206 HIS A C 1
ATOM 1620 O O . HIS A 1 206 ? -1.945 -7.318 -4.091 1.00 96.44 206 HIS A O 1
ATOM 1626 N N . MET A 1 207 ? -3.847 -6.346 -3.384 1.00 96.94 207 MET A N 1
ATOM 1627 C CA . MET A 1 207 ? -3.338 -6.024 -2.055 1.00 96.94 207 MET A CA 1
ATOM 1628 C C . MET A 1 207 ? -4.301 -6.509 -0.981 1.00 96.94 207 MET A C 1
ATOM 1630 O O . MET A 1 207 ? -5.520 -6.342 -1.079 1.00 96.94 207 MET A O 1
ATOM 1634 N N . LYS A 1 208 ? -3.719 -7.102 0.058 1.00 98.31 208 LYS A N 1
ATOM 1635 C CA . LYS A 1 208 ? -4.396 -7.451 1.301 1.00 98.31 208 LYS A CA 1
ATOM 1636 C C . LYS A 1 208 ? -3.686 -6.746 2.431 1.00 98.31 208 LYS A C 1
ATOM 1638 O O . LYS A 1 208 ? -2.481 -6.898 2.590 1.00 98.31 208 LYS A O 1
ATOM 1643 N N . GLN A 1 209 ? -4.424 -5.989 3.218 1.00 98.44 209 GLN A N 1
ATOM 1644 C CA . GLN A 1 209 ? -3.890 -5.337 4.397 1.00 98.44 209 GLN A CA 1
ATOM 1645 C C . GLN A 1 209 ? -4.631 -5.836 5.629 1.00 98.44 209 GLN A C 1
ATOM 1647 O O . GLN A 1 209 ? -5.854 -5.907 5.632 1.00 98.44 209 GLN A O 1
ATOM 1652 N N . VAL A 1 210 ? -3.890 -6.162 6.677 1.00 98.56 210 VAL A N 1
ATOM 1653 C CA . VAL A 1 210 ? -4.420 -6.588 7.967 1.00 98.56 210 VAL A CA 1
ATOM 1654 C C . VAL A 1 210 ? -3.984 -5.586 9.020 1.00 98.56 210 VAL A C 1
ATOM 1656 O O . VAL A 1 210 ? -2.811 -5.210 9.093 1.00 98.56 210 VAL A O 1
ATOM 1659 N N . TRP A 1 211 ? -4.946 -5.168 9.828 1.00 98.50 211 TRP A N 1
ATOM 1660 C CA . TRP A 1 211 ? -4.721 -4.378 11.024 1.00 98.50 211 TRP A CA 1
ATOM 1661 C C . TRP A 1 211 ? -5.024 -5.248 12.235 1.00 98.50 211 TRP A C 1
ATOM 1663 O O . TRP A 1 211 ? -6.134 -5.769 12.349 1.00 98.50 211 TRP A O 1
ATOM 1673 N N . GLU A 1 212 ? -4.043 -5.395 13.120 1.00 98.31 212 GLU A N 1
ATOM 1674 C CA . GLU A 1 212 ? -4.192 -6.111 14.386 1.00 98.31 212 GLU A CA 1
ATOM 1675 C C . GLU A 1 212 ? -3.915 -5.154 15.546 1.00 98.31 212 GLU A C 1
ATOM 1677 O O . GLU A 1 212 ? -2.890 -4.473 15.574 1.00 98.31 212 GLU A O 1
ATOM 1682 N N . ILE A 1 213 ? -4.853 -5.079 16.484 1.00 97.56 213 ILE A N 1
ATOM 1683 C CA . ILE A 1 213 ? -4.795 -4.229 17.667 1.00 97.56 213 ILE A CA 1
ATOM 1684 C C . ILE A 1 213 ? -4.687 -5.156 18.877 1.00 97.56 213 ILE A C 1
ATOM 1686 O O . ILE A 1 213 ? -5.582 -5.959 19.142 1.00 97.56 213 ILE A O 1
ATOM 1690 N N . ALA A 1 214 ? -3.589 -5.038 19.621 1.00 95.38 214 ALA A N 1
ATOM 1691 C CA . ALA A 1 214 ? -3.304 -5.871 20.783 1.00 95.38 214 ALA A CA 1
ATOM 1692 C C . ALA A 1 214 ? -2.961 -5.012 22.005 1.00 95.38 214 ALA A C 1
ATOM 1694 O O . ALA A 1 214 ? -2.321 -3.968 21.888 1.00 95.38 214 ALA A O 1
ATOM 1695 N N . LYS A 1 215 ? -3.365 -5.459 23.197 1.00 93.12 215 LYS A N 1
ATOM 1696 C CA . LYS A 1 215 ? -2.909 -4.854 24.457 1.00 93.12 215 LYS A CA 1
ATOM 1697 C C . LYS A 1 215 ? -1.460 -5.258 24.737 1.00 93.12 215 LYS A C 1
ATOM 1699 O O . LYS A 1 215 ? -1.108 -6.419 24.549 1.00 93.12 215 LYS A O 1
ATOM 1704 N N . ASP A 1 216 ? -0.656 -4.318 25.225 1.00 90.31 216 ASP A N 1
ATOM 1705 C CA . ASP A 1 216 ? 0.748 -4.523 25.599 1.00 90.31 216 ASP A CA 1
ATOM 1706 C C . ASP A 1 216 ? 1.094 -3.725 26.869 1.00 90.31 216 ASP A C 1
ATOM 1708 O O . ASP A 1 216 ? 1.470 -2.544 26.817 1.00 90.31 216 ASP A O 1
ATOM 1712 N N . GLY A 1 217 ? 0.933 -4.378 28.024 1.00 87.38 217 GLY A N 1
ATOM 1713 C CA . GLY A 1 217 ? 1.001 -3.727 29.334 1.00 87.38 217 GLY A CA 1
ATOM 1714 C C . GLY A 1 217 ? -0.066 -2.639 29.456 1.00 87.38 217 GLY A C 1
ATOM 1715 O O . GLY A 1 217 ? -1.241 -2.893 29.193 1.00 87.38 217 GLY A O 1
ATOM 1716 N N . ASP A 1 218 ? 0.364 -1.423 29.791 1.00 84.44 218 ASP A N 1
ATOM 1717 C CA . ASP A 1 218 ? -0.509 -0.245 29.919 1.00 84.44 218 ASP A CA 1
ATOM 1718 C C . ASP A 1 218 ? -0.794 0.459 28.577 1.00 84.44 218 ASP A C 1
ATOM 1720 O O . ASP A 1 218 ? -1.444 1.503 28.545 1.00 84.44 218 ASP A O 1
ATOM 1724 N N . GLY A 1 219 ? -0.291 -0.087 27.464 1.00 91.19 219 GLY A N 1
ATOM 1725 C CA . GLY A 1 219 ? -0.458 0.472 26.125 1.00 91.19 219 GLY A CA 1
ATOM 1726 C C . GLY A 1 219 ? -1.175 -0.460 25.152 1.00 91.19 219 GLY A C 1
ATOM 1727 O O . GLY A 1 219 ? -1.560 -1.589 25.465 1.00 91.19 219 GLY A O 1
ATOM 1728 N N . VAL A 1 220 ? -1.302 0.017 23.918 1.00 95.31 220 VAL A N 1
ATOM 1729 C CA . VAL A 1 220 ? -1.882 -0.721 22.792 1.00 95.31 220 VAL A CA 1
ATOM 1730 C C . VAL A 1 220 ? -0.876 -0.737 21.650 1.00 95.31 220 VAL A C 1
ATOM 1732 O O . VAL A 1 220 ? -0.331 0.302 21.289 1.00 95.31 220 VAL A O 1
ATOM 1735 N N . VAL A 1 221 ? -0.624 -1.901 21.064 1.00 97.06 221 VAL A N 1
ATOM 1736 C CA . VAL A 1 221 ? 0.192 -2.036 19.855 1.00 97.06 221 VAL A CA 1
ATOM 1737 C C . VAL A 1 221 ? -0.730 -2.228 18.664 1.00 97.06 221 VAL A C 1
ATOM 1739 O O . VAL A 1 221 ? -1.624 -3.072 18.683 1.00 97.06 221 VAL A O 1
ATOM 1742 N N . VAL A 1 222 ? -0.494 -1.434 17.624 1.00 98.00 222 VAL A N 1
ATOM 1743 C CA . VAL A 1 222 ? -1.176 -1.547 16.336 1.00 98.00 222 VAL A CA 1
ATOM 1744 C C . VAL A 1 222 ? -0.190 -2.106 15.330 1.00 98.00 222 VAL A C 1
ATOM 1746 O O . VAL A 1 222 ? 0.820 -1.467 15.034 1.00 98.00 222 VAL A O 1
ATOM 1749 N N . PHE A 1 223 ? -0.487 -3.283 14.795 1.00 98.31 223 PHE A N 1
ATOM 1750 C CA . PHE A 1 223 ? 0.233 -3.889 13.686 1.00 98.31 223 PHE A CA 1
ATOM 1751 C C . PHE A 1 223 ? -0.477 -3.568 12.378 1.00 98.31 223 PHE A C 1
ATOM 1753 O O . PHE A 1 223 ? -1.698 -3.671 12.268 1.00 98.31 223 PHE A O 1
ATOM 1760 N N . ASN A 1 224 ? 0.308 -3.214 11.367 1.00 98.31 224 ASN A N 1
ATOM 1761 C CA . ASN A 1 224 ? -0.153 -3.028 10.007 1.00 98.31 224 ASN A CA 1
ATOM 1762 C C . ASN A 1 224 ? 0.658 -3.913 9.065 1.00 98.31 224 ASN A C 1
ATOM 1764 O O . ASN A 1 224 ? 1.844 -3.668 8.827 1.00 98.31 224 ASN A O 1
ATOM 1768 N N . LYS A 1 225 ? 0.011 -4.955 8.545 1.00 98.50 225 LYS A N 1
ATOM 1769 C CA . LYS A 1 225 ? 0.596 -5.877 7.576 1.00 98.50 225 LYS A CA 1
ATOM 1770 C C . LYS A 1 225 ? -0.013 -5.621 6.207 1.00 98.50 225 LYS A C 1
ATOM 1772 O O . LYS A 1 225 ? -1.230 -5.561 6.103 1.00 98.50 225 LYS A O 1
ATOM 1777 N N . ILE A 1 226 ? 0.803 -5.504 5.164 1.00 98.38 226 ILE A N 1
ATOM 1778 C CA . ILE A 1 226 ? 0.336 -5.343 3.781 1.00 98.38 226 ILE A CA 1
ATOM 1779 C C . ILE A 1 226 ? 1.026 -6.388 2.919 1.00 98.38 226 ILE A C 1
ATOM 1781 O O . ILE A 1 226 ? 2.244 -6.366 2.788 1.00 98.38 226 ILE A O 1
ATOM 1785 N N . ASP A 1 227 ? 0.247 -7.272 2.316 1.00 98.19 227 ASP A N 1
ATOM 1786 C CA . ASP A 1 227 ? 0.691 -8.247 1.333 1.00 98.19 227 ASP A CA 1
ATOM 1787 C C . ASP A 1 227 ? 0.269 -7.766 -0.062 1.00 98.19 227 ASP A C 1
ATOM 1789 O O . ASP A 1 227 ? -0.874 -7.360 -0.280 1.00 98.19 227 ASP A O 1
ATOM 1793 N N . MET A 1 228 ? 1.199 -7.803 -1.012 1.00 97.75 228 MET A N 1
ATOM 1794 C CA . MET A 1 228 ? 1.004 -7.366 -2.393 1.00 97.75 228 MET A CA 1
ATOM 1795 C C . MET A 1 228 ? 1.352 -8.495 -3.350 1.00 97.75 228 MET A C 1
ATOM 1797 O O . MET A 1 228 ? 2.357 -9.174 -3.148 1.00 97.75 228 MET A O 1
ATOM 1801 N N . GLN A 1 229 ? 0.581 -8.637 -4.422 1.00 97.12 229 GLN A N 1
ATOM 1802 C CA . GLN A 1 229 ? 0.869 -9.541 -5.531 1.00 97.12 229 GLN A CA 1
ATOM 1803 C C . GLN A 1 229 ? 0.615 -8.823 -6.857 1.00 97.12 229 GLN A C 1
ATOM 1805 O O . GLN A 1 229 ? -0.467 -8.276 -7.078 1.00 97.12 229 GLN A O 1
ATOM 1810 N N . SER A 1 230 ? 1.629 -8.793 -7.721 1.00 96.56 230 SER A N 1
ATOM 1811 C CA . SER A 1 230 ? 1.560 -8.223 -9.071 1.00 96.56 230 SER A CA 1
ATOM 1812 C C . SER A 1 230 ? 2.827 -8.571 -9.858 1.00 96.56 230 SER A C 1
ATOM 1814 O O . SER A 1 230 ? 3.673 -9.335 -9.393 1.00 96.56 230 SER A O 1
ATOM 1816 N N . TYR A 1 231 ? 3.000 -7.951 -11.021 1.00 92.56 231 TYR A N 1
ATOM 1817 C CA . TYR A 1 231 ? 4.272 -7.908 -11.729 1.00 92.56 231 TYR A CA 1
ATOM 1818 C C . TYR A 1 231 ? 5.355 -7.226 -10.896 1.00 92.56 231 TYR A C 1
ATOM 1820 O O . TYR A 1 231 ? 5.094 -6.260 -10.174 1.00 92.56 231 TYR A O 1
ATOM 1828 N N . ARG A 1 232 ? 6.591 -7.705 -11.021 1.00 92.12 232 ARG A N 1
ATOM 1829 C CA . ARG A 1 232 ? 7.737 -7.260 -10.226 1.00 92.12 232 ARG A CA 1
ATOM 1830 C C . ARG A 1 232 ? 7.933 -5.749 -10.209 1.00 92.12 232 ARG A C 1
ATOM 1832 O O . ARG A 1 232 ? 8.088 -5.186 -9.125 1.00 92.12 232 ARG A O 1
ATOM 1839 N N . CYS A 1 233 ? 7.860 -5.089 -11.359 1.00 85.94 233 CYS A N 1
ATOM 1840 C CA . CYS A 1 233 ? 8.007 -3.636 -11.432 1.00 85.94 233 CYS A CA 1
ATOM 1841 C C . CYS A 1 233 ? 6.893 -2.891 -10.674 1.00 85.94 233 CYS A C 1
ATOM 1843 O O . CYS A 1 233 ? 7.161 -1.914 -9.972 1.00 85.94 233 CYS A O 1
ATOM 1845 N N . VAL A 1 234 ? 5.655 -3.389 -10.761 1.00 91.81 234 VAL A N 1
ATOM 1846 C CA . VAL A 1 234 ? 4.491 -2.830 -10.064 1.00 91.81 234 VAL A CA 1
ATOM 1847 C C . VAL A 1 234 ? 4.627 -3.046 -8.561 1.00 91.81 234 VAL A C 1
ATOM 1849 O O . VAL A 1 234 ? 4.474 -2.097 -7.799 1.00 91.81 234 VAL A O 1
ATOM 1852 N N . VAL A 1 235 ? 4.980 -4.259 -8.121 1.00 94.44 235 VAL A N 1
ATOM 1853 C CA . VAL A 1 235 ? 5.187 -4.567 -6.698 1.00 94.44 235 VAL A CA 1
ATOM 1854 C C . VAL A 1 235 ? 6.295 -3.706 -6.100 1.00 94.44 235 VAL A C 1
ATOM 1856 O O . VAL A 1 235 ? 6.108 -3.151 -5.023 1.00 94.44 235 VAL A O 1
ATOM 1859 N N . GLN A 1 236 ? 7.431 -3.547 -6.782 1.00 91.50 236 GLN A N 1
ATOM 1860 C CA . GLN A 1 236 ? 8.542 -2.737 -6.272 1.00 91.50 236 GLN A CA 1
ATOM 1861 C C . GLN A 1 236 ? 8.161 -1.268 -6.101 1.00 91.50 236 GLN A C 1
ATOM 1863 O O . GLN A 1 236 ? 8.456 -0.667 -5.065 1.00 91.50 236 GLN A O 1
ATOM 1868 N N . PHE A 1 237 ? 7.479 -0.700 -7.098 1.00 92.12 237 PHE A N 1
ATOM 1869 C CA . PHE A 1 237 ? 6.978 0.666 -7.019 1.00 92.12 237 PHE A CA 1
ATOM 1870 C C . PHE A 1 237 ? 5.966 0.822 -5.875 1.00 92.12 237 PHE A C 1
ATOM 1872 O O . PHE A 1 237 ? 6.146 1.675 -5.002 1.00 92.12 237 PHE A O 1
ATOM 1879 N N . SER A 1 238 ? 4.941 -0.033 -5.844 1.00 93.81 238 SER A N 1
ATOM 1880 C CA . SER A 1 238 ? 3.865 0.015 -4.851 1.00 93.81 238 SER A CA 1
ATOM 1881 C C . SER A 1 238 ? 4.376 -0.206 -3.433 1.00 93.81 238 SER A C 1
ATOM 1883 O O . SER A 1 238 ? 3.973 0.517 -2.526 1.00 93.81 238 SER A O 1
ATOM 1885 N N . HIS A 1 239 ? 5.322 -1.127 -3.236 1.00 95.94 239 HIS A N 1
ATOM 1886 C CA . HIS A 1 239 ? 5.952 -1.370 -1.941 1.00 95.94 239 HIS A CA 1
ATOM 1887 C C . HIS A 1 239 ? 6.623 -0.103 -1.401 1.00 95.94 239 HIS A C 1
ATOM 1889 O O . HIS A 1 239 ? 6.405 0.269 -0.250 1.00 95.94 239 HIS A O 1
ATOM 1895 N N . GLY A 1 240 ? 7.407 0.600 -2.227 1.00 94.19 240 GLY A N 1
ATOM 1896 C CA . GLY A 1 240 ? 8.064 1.844 -1.815 1.00 94.19 240 GLY A CA 1
ATOM 1897 C C . GLY A 1 240 ? 7.069 2.931 -1.395 1.00 94.19 240 GLY A C 1
ATOM 1898 O O . GLY A 1 240 ? 7.267 3.590 -0.373 1.00 94.19 240 GLY A O 1
ATOM 1899 N N . LYS A 1 241 ? 5.974 3.090 -2.149 1.00 94.38 241 LYS A N 1
ATOM 1900 C CA . LYS A 1 241 ? 4.926 4.079 -1.851 1.00 94.38 241 LYS A CA 1
ATOM 1901 C C . LYS A 1 241 ? 4.120 3.712 -0.609 1.00 94.38 241 LYS A C 1
ATOM 1903 O O . LYS A 1 241 ? 3.988 4.544 0.284 1.00 94.38 241 LYS A O 1
ATOM 1908 N N . ALA A 1 242 ? 3.665 2.468 -0.493 1.00 95.56 242 ALA A N 1
ATOM 1909 C CA . ALA A 1 242 ? 2.936 2.012 0.685 1.00 95.56 242 ALA A CA 1
ATOM 1910 C C . ALA A 1 242 ? 3.799 2.099 1.953 1.00 95.56 242 ALA A C 1
ATOM 1912 O O . ALA A 1 242 ? 3.331 2.593 2.973 1.00 95.56 242 ALA A O 1
ATOM 1913 N N . MET A 1 243 ? 5.082 1.718 1.892 1.00 97.00 243 MET A N 1
ATOM 1914 C CA . MET A 1 243 ? 6.003 1.875 3.026 1.00 97.00 243 MET A CA 1
ATOM 1915 C C . MET A 1 243 ? 6.075 3.322 3.516 1.00 97.00 243 MET A C 1
ATOM 1917 O O . MET A 1 243 ? 6.041 3.566 4.721 1.00 97.00 243 MET A O 1
ATOM 1921 N N . GLN A 1 244 ? 6.175 4.283 2.594 1.00 95.44 244 GLN A N 1
ATOM 1922 C CA . GLN A 1 244 ? 6.204 5.704 2.931 1.00 95.44 244 GLN A CA 1
ATOM 1923 C C . GLN A 1 244 ? 4.892 6.148 3.588 1.00 95.44 244 GLN A C 1
ATOM 1925 O O . GLN A 1 244 ? 4.915 6.733 4.671 1.00 95.44 244 GLN A O 1
ATOM 1930 N N . ALA A 1 245 ? 3.760 5.850 2.952 1.00 96.12 245 ALA A N 1
ATOM 1931 C CA . ALA A 1 245 ? 2.463 6.347 3.385 1.00 96.12 245 ALA A CA 1
ATOM 1932 C C . ALA A 1 245 ? 1.993 5.718 4.706 1.00 96.12 245 ALA A C 1
ATOM 1934 O O . ALA A 1 245 ? 1.532 6.430 5.596 1.00 96.12 245 ALA A O 1
ATOM 1935 N N . HIS A 1 246 ? 2.186 4.408 4.883 1.00 97.19 246 HIS A N 1
ATOM 1936 C CA . HIS A 1 246 ? 1.772 3.704 6.098 1.00 97.19 246 HIS A CA 1
ATOM 1937 C C . HIS A 1 246 ? 2.697 3.972 7.287 1.00 97.19 246 HIS A C 1
ATOM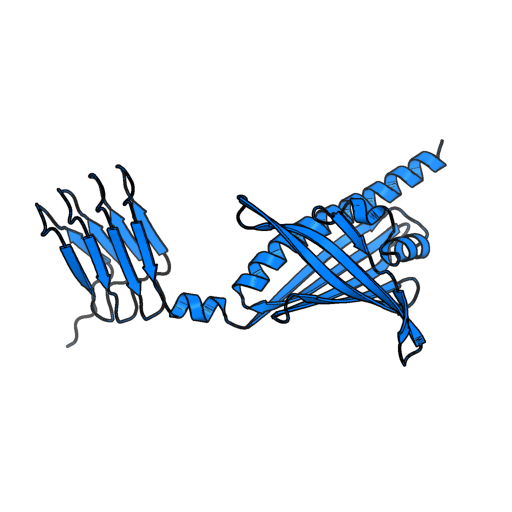 1939 O O . HIS A 1 246 ? 2.225 4.015 8.421 1.00 97.19 246 HIS A O 1
ATOM 1945 N N . ARG A 1 247 ? 3.991 4.238 7.058 1.00 97.88 247 ARG A N 1
ATOM 1946 C CA . ARG A 1 247 ? 4.875 4.725 8.128 1.00 97.88 247 ARG A CA 1
ATOM 1947 C C . ARG A 1 247 ? 4.425 6.098 8.629 1.00 97.88 247 ARG A C 1
ATOM 1949 O O . ARG A 1 247 ? 4.348 6.293 9.837 1.00 97.88 247 ARG A O 1
ATOM 1956 N N . ALA A 1 248 ? 4.099 7.019 7.720 1.00 97.75 248 ALA A N 1
ATOM 1957 C CA . ALA A 1 248 ? 3.576 8.334 8.087 1.00 97.75 248 ALA A CA 1
ATOM 1958 C C . ALA A 1 248 ? 2.222 8.236 8.811 1.00 97.75 248 ALA A C 1
ATOM 1960 O O . ALA A 1 248 ? 2.019 8.906 9.820 1.00 97.75 248 ALA A O 1
ATOM 1961 N N . LEU A 1 249 ? 1.334 7.348 8.352 1.00 98.06 249 LEU A N 1
ATOM 1962 C CA . LEU A 1 249 ? 0.040 7.101 8.986 1.00 98.06 249 LEU A CA 1
ATOM 1963 C C . LEU A 1 249 ? 0.182 6.588 10.425 1.00 98.06 249 LEU A C 1
ATOM 1965 O O . LEU A 1 249 ? -0.479 7.110 11.317 1.00 98.06 249 LEU A O 1
ATOM 1969 N N . LEU A 1 250 ? 1.036 5.590 10.670 1.00 97.75 250 LEU A N 1
ATOM 1970 C CA . LEU A 1 250 ? 1.236 5.045 12.018 1.00 97.75 250 LEU A CA 1
ATOM 1971 C C . LEU A 1 250 ? 1.897 6.051 12.967 1.00 97.75 250 LEU A C 1
ATOM 1973 O O . LEU A 1 250 ? 1.553 6.104 14.146 1.00 97.75 250 LEU A O 1
ATOM 1977 N N . GLU A 1 251 ? 2.811 6.873 12.457 1.00 97.19 251 GLU A N 1
ATOM 1978 C CA . GLU A 1 251 ? 3.403 7.957 13.239 1.00 97.19 251 GLU A CA 1
ATOM 1979 C C . GLU A 1 251 ? 2.349 9.017 13.595 1.00 97.19 251 GLU A C 1
ATOM 1981 O O . GLU A 1 251 ? 2.222 9.416 14.752 1.00 97.19 251 GLU A O 1
ATOM 1986 N N . HIS A 1 252 ? 1.512 9.409 12.632 1.00 97.00 252 HIS A N 1
ATOM 1987 C CA . HIS A 1 252 ? 0.405 10.328 12.882 1.00 97.00 252 HIS A CA 1
ATOM 1988 C C . HIS A 1 252 ? -0.615 9.757 13.877 1.00 97.00 252 HIS A C 1
ATOM 1990 O O . HIS A 1 252 ? -1.098 10.482 14.746 1.00 97.00 252 HIS A O 1
ATOM 1996 N N . LEU A 1 253 ? -0.905 8.456 13.789 1.00 96.06 253 LEU A N 1
ATOM 1997 C CA . LEU A 1 253 ? -1.770 7.738 14.724 1.00 96.06 253 LEU A CA 1
ATOM 1998 C C . LEU A 1 253 ? -1.241 7.825 16.161 1.00 96.06 253 LEU A C 1
ATOM 2000 O O . LEU A 1 253 ? -1.996 8.125 17.082 1.00 96.06 253 LEU A O 1
ATOM 2004 N N . LYS A 1 254 ? 0.062 7.619 16.364 1.00 95.56 254 LYS A N 1
ATOM 2005 C CA . LYS A 1 254 ? 0.688 7.759 17.684 1.00 95.56 254 LYS A CA 1
ATOM 2006 C C . LYS A 1 254 ? 0.563 9.187 18.221 1.00 95.56 254 LYS A C 1
ATOM 2008 O O . LYS A 1 254 ? 0.087 9.383 19.337 1.00 95.56 254 LYS A O 1
ATOM 2013 N N . GLN A 1 255 ? 0.912 10.178 17.402 1.00 94.75 255 GLN A N 1
ATOM 2014 C CA . GLN A 1 255 ? 0.842 11.594 17.778 1.00 94.75 255 GLN A CA 1
ATOM 2015 C C . GLN A 1 255 ? -0.586 12.057 18.082 1.00 94.75 255 GLN A C 1
ATOM 2017 O O . GLN A 1 255 ? -0.797 12.923 18.932 1.00 94.75 255 GLN A O 1
ATOM 2022 N N . TYR A 1 256 ? -1.578 11.495 17.387 1.00 94.44 256 TYR A N 1
ATOM 2023 C CA . TYR A 1 256 ? -2.987 11.757 17.649 1.00 94.44 256 TYR A CA 1
ATOM 2024 C C . TYR A 1 256 ? -3.361 11.428 19.101 1.00 94.44 256 TYR A C 1
ATOM 2026 O O . TYR A 1 256 ? -3.953 12.261 19.791 1.00 94.44 256 TYR A O 1
ATOM 2034 N N . TRP A 1 257 ? -2.944 10.256 19.587 1.00 92.81 257 TRP A N 1
ATOM 2035 C CA . TRP A 1 257 ? -3.192 9.835 20.968 1.00 92.81 257 TRP A CA 1
ATOM 2036 C C . TRP A 1 257 ? -2.374 10.615 21.991 1.00 92.81 257 TRP A C 1
ATOM 2038 O O . TRP A 1 257 ? -2.910 10.985 23.033 1.00 92.81 257 TRP A O 1
ATOM 2048 N N . GLU A 1 258 ? -1.110 10.916 21.690 1.00 90.19 258 GLU A N 1
ATOM 2049 C CA . GLU A 1 258 ? -0.278 11.742 22.571 1.00 90.19 258 GLU A CA 1
ATOM 2050 C C . GLU A 1 258 ? -0.946 13.100 22.830 1.00 90.19 258 GLU A C 1
ATOM 2052 O O . GLU A 1 258 ? -1.122 13.489 23.983 1.00 90.19 258 GLU A O 1
ATOM 2057 N N . ARG A 1 259 ? -1.432 13.782 21.783 1.00 90.00 259 ARG A N 1
ATOM 2058 C CA . ARG A 1 259 ? -2.142 15.066 21.925 1.00 90.00 259 ARG A CA 1
ATOM 2059 C C . ARG A 1 259 ? -3.422 14.957 22.757 1.00 90.00 259 ARG A C 1
ATOM 2061 O O . ARG A 1 259 ? -3.665 15.822 23.595 1.00 90.00 259 ARG A O 1
ATOM 2068 N N . ARG A 1 260 ? -4.216 13.900 22.553 1.00 83.12 260 ARG A N 1
ATOM 2069 C CA . ARG A 1 260 ? -5.467 13.654 23.294 1.00 83.12 260 ARG A CA 1
ATOM 2070 C C . ARG A 1 260 ? -5.222 13.406 24.785 1.00 83.12 260 ARG A C 1
ATOM 2072 O O . ARG A 1 260 ? -6.019 13.825 25.620 1.00 83.12 260 ARG A O 1
ATOM 2079 N N . TYR A 1 261 ? -4.120 12.742 25.127 1.00 66.88 261 TYR A N 1
ATOM 2080 C CA . TYR A 1 261 ? -3.740 12.526 26.521 1.00 66.88 261 TYR A CA 1
ATOM 2081 C C . TYR A 1 261 ? -3.393 13.850 27.217 1.00 66.88 261 TYR A C 1
ATOM 2083 O O . TYR A 1 261 ? -3.881 14.122 28.315 1.00 66.88 261 TYR A O 1
ATOM 2091 N N . TYR A 1 262 ? -2.609 14.713 26.558 1.00 61.00 262 TYR A N 1
ATOM 2092 C CA . TYR A 1 262 ? -2.231 16.014 27.118 1.00 61.00 262 TYR A CA 1
ATOM 2093 C C . TYR A 1 262 ? -3.421 16.965 27.276 1.00 61.00 262 TYR A C 1
ATOM 2095 O O . TYR A 1 262 ? -3.505 17.631 28.301 1.00 61.00 262 TYR A O 1
ATOM 2103 N N . SER A 1 263 ? -4.369 16.989 26.332 1.00 68.44 263 SER A N 1
ATOM 2104 C CA . SER A 1 263 ? -5.567 17.837 26.444 1.00 68.44 263 SER A CA 1
ATOM 2105 C C . SER A 1 263 ? -6.508 17.432 27.579 1.00 68.44 263 SER A C 1
ATOM 2107 O O . SER A 1 263 ? -7.249 18.268 28.074 1.00 68.44 263 SER A O 1
ATOM 2109 N N . ASN A 1 264 ? -6.493 16.159 27.985 1.00 59.44 264 ASN A N 1
ATOM 2110 C CA . ASN A 1 264 ? -7.322 15.654 29.084 1.00 59.44 264 ASN A CA 1
ATOM 2111 C C . ASN A 1 264 ? -6.633 15.766 30.458 1.00 59.44 264 ASN A C 1
ATOM 2113 O O . ASN A 1 264 ? -7.248 15.447 31.472 1.00 59.44 264 ASN A O 1
ATOM 2117 N N . SER A 1 265 ? -5.357 16.169 30.486 1.00 57.84 265 SER A N 1
ATOM 2118 C CA . SER A 1 265 ? -4.538 16.292 31.702 1.00 57.84 265 SER A CA 1
ATOM 2119 C C . SER A 1 265 ? -4.403 17.740 32.206 1.00 57.84 265 SER A C 1
ATOM 2121 O O . SER A 1 265 ? -3.760 17.963 33.231 1.00 57.84 265 SER A O 1
ATOM 2123 N N . THR A 1 266 ? -4.970 18.710 31.482 1.00 47.97 266 THR A N 1
ATOM 2124 C CA . THR A 1 266 ? -5.000 20.155 31.789 1.00 47.97 266 THR A CA 1
ATOM 2125 C C . THR A 1 266 ? -6.421 20.620 32.033 1.00 47.97 266 THR A C 1
ATOM 2127 O O . THR A 1 266 ? -6.624 21.399 32.987 1.00 47.97 266 THR A O 1
#

pLDDT: mean 84.19, std 13.94, range [30.12, 98.56]

Organism: Nematostella vectensis (NCBI:txid45351)

Sequence (266 aa):
MFCKPPFNLTMLFPGKPPSNLTMLFPDKPSSNLTMLFPGKRPSNLTMLFPGKPPSNLTMLFPDKPSSNLTMLFPGKPPSNLTMLFPGKPPSNLTMFSPAIVYYELQETTANILLSVKINSTIAKEVFDAVSDPLHEIFKGHSFLVGIHNVERSRDGRDHIVVRYTANEQIPILGIYNHSIFFNVKMTILKEDSLLMNELVVYGILHMKQVWEIAKDGDGVVVFNKIDMQSYRCVVQFSHGKAMQAHRALLEHLKQYWERRYYSNST

Secondary structure (DSSP, 8-state):
--PPPPSEEEEE--S---SEEEEE--SS--SEEEEE--S---SEEEEE--SPPPSEEEEE--SSPPSEEEEE-SSPPPSEEEEE-SSPPPSEEEEE-HHHHHHHTSEEEEEEEEEEEE--S-HHHHHHHHH-TTSGGGGGSTTEEEEEEEEEEE-TT--EEEEEEEEEEEEETTTEEEEEEEEEEEEEEETTTEEEEEEEETTTEEEEEEEEEEEETTEEEEEEEEEEEEEHHHHHHHHHHHHHHHHHHHHHHHHHHHHHHHHT--

Radius of gyration: 27.37 Å; chains: 1; bounding box: 65×48×72 Å